Protein AF-A0A4U7MVZ1-F1 (afdb_monomer)

Solvent-accessible surface area (backbone atoms only — not comparable to full-atom values): 13043 Å² total; per-residue (Å²): 137,78,87,77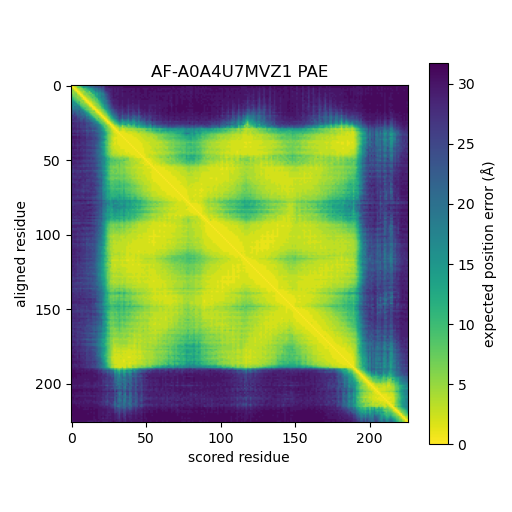,79,75,68,74,75,72,63,77,73,73,79,79,68,81,66,72,75,70,70,84,63,71,68,67,80,74,86,47,50,69,54,19,53,49,51,52,51,51,53,49,51,50,61,62,48,46,55,61,54,49,44,41,61,56,50,49,56,49,49,55,50,49,54,52,49,49,46,52,49,22,49,76,75,34,97,46,68,73,52,15,59,71,67,38,74,73,64,64,64,61,50,53,53,49,43,52,43,33,52,54,24,33,52,52,27,48,50,53,22,73,71,43,84,43,43,67,56,23,52,52,21,49,49,49,31,55,34,41,53,58,45,43,66,40,45,60,55,43,53,52,17,62,65,67,69,33,63,67,56,36,53,50,46,53,51,49,44,54,48,35,57,46,52,48,54,51,50,51,61,69,47,43,61,61,54,51,52,50,50,52,56,28,52,57,58,62,60,72,80,74,68,73,81,70,82,85,55,96,45,64,87,92,37,73,64,26,47,39,54,69,70,66,68,46,80,75,74,82,74,81,79,128

Sequence (226 aa):
MNHHFRTFIAIALTVVGLALTASHVTAQDINNQKQAAQFIKELETFNKGKADIRRPIANMQALMRQEFSAYREAVNSSETMEEADQKYQVNLQDFKEARAQFDAAIATAEAIGANSKFPEIQALANQYVVSLKNAQSRVNNIAVAFKYHDAKALLSDCKGLASDVRAVGLHWRAQRPAISAKLKTARAHFKRVNEPEVKDCPYEDGTKQHVLHCILGQPMSEGTGN

Secondary structure (DSSP, 8-state):
--TTSSSSSSSTTSSS----------PPP--SHHHHHHHHHHHHHHHHHHHHHHHHHHHHHHHHHHHHHHHHHHHHT-SSHHHHHHH----HHHHHHHHHHHHHHHHHHHHHHHH-SSHHHHHHHHHHHHHHHHHHHHHHHHHHHHHTT-HHHHHHHHHHHHHHHHHHHHHHHHHHHHHHHHHHHHHHTT--------TT-SS-TTSHHHIIIIIS----------

Nearest PDB structures (foldseek):
  6s37-assembly1_A  TM=6.204E-01  e=1.046E-01  Pseudomonas putida KT2440
  4tql-assembly1_A  TM=3.331E-01  e=2.066E-01  synthetic construct
  4ilo-assembly1_A  TM=3.744E-01  e=1.750E+00  Chlamydia trachomatis L2/434/Bu
  5nnv-assembly1_A  TM=4.026E-01  e=6.188E+00  Bacillus subtilis subsp. subtilis str. 168
  7sqc-assembly1_1V  TM=2.178E-01  e=8.281E+00  Chlamydomonas reinhardtii

Organism: NCBI:txid420403

Radius of gyration: 29.31 Å; Cα contacts (8 Å, |Δi|>4): 168; chains: 1; bounding box: 96×68×65 Å

Foldseek 3Di:
DDPPPPPPPVVVPPPPPPPVPPPPLPWDADDALVSLVQLVVLVVLLVVLVCLLCVLLVLLVVLLVVLVVQLVVLVVVDPDVVSSLVSDDQPVVSLVVSLVSLVVSLVSLVVSLVPDPGSLSVSLSVLSNVLSVQLSVCSVQCSVCSRVVPPVSNVVSVVSSVVSVVSSVVSCVVSVVVSVVSNVVSVVSVPDPPPDPQPDDPDDPPDPSCCCVRPVPHPPPPPPDD

Structure (mmCIF, N/CA/C/O backbone):
data_AF-A0A4U7MVZ1-F1
#
_entry.id   AF-A0A4U7MVZ1-F1
#
loop_
_atom_site.group_PDB
_atom_site.id
_atom_site.type_symbol
_atom_site.label_atom_id
_atom_site.label_alt_id
_atom_site.label_comp_id
_atom_site.label_asym_id
_atom_site.label_entity_id
_atom_site.label_seq_id
_atom_site.pdbx_PDB_ins_code
_atom_site.Cartn_x
_atom_site.Cartn_y
_atom_site.Cartn_z
_atom_site.occupancy
_atom_site.B_iso_or_equiv
_atom_site.auth_seq_id
_atom_site.auth_comp_id
_atom_site.auth_asym_id
_atom_site.auth_atom_id
_atom_site.pdbx_PDB_model_num
ATOM 1 N N . MET A 1 1 ? 41.682 -34.884 11.995 1.00 41.28 1 MET A N 1
ATOM 2 C CA . MET A 1 1 ? 41.203 -34.461 10.656 1.00 41.28 1 MET A CA 1
ATOM 3 C C . MET A 1 1 ? 40.242 -35.549 10.184 1.00 41.28 1 MET A C 1
ATOM 5 O O . MET A 1 1 ? 40.657 -36.689 10.155 1.00 41.28 1 MET A O 1
ATOM 9 N N . ASN A 1 2 ? 38.940 -35.357 9.975 1.00 34.78 2 ASN A N 1
ATOM 10 C CA . ASN A 1 2 ? 38.244 -34.186 9.459 1.00 34.78 2 ASN A CA 1
ATOM 11 C C . ASN A 1 2 ? 36.969 -33.883 10.255 1.00 34.78 2 ASN A C 1
ATOM 13 O O . ASN A 1 2 ? 36.030 -34.670 10.309 1.00 34.78 2 ASN A O 1
ATOM 17 N N . HIS A 1 3 ? 36.958 -32.686 10.836 1.00 37.62 3 HIS A N 1
ATOM 18 C CA . HIS A 1 3 ? 35.915 -32.132 11.696 1.00 37.62 3 HIS A CA 1
ATOM 19 C C . HIS A 1 3 ? 34.725 -31.534 10.915 1.00 37.62 3 HIS A C 1
ATOM 21 O O . HIS A 1 3 ? 33.889 -30.855 11.502 1.00 37.62 3 HIS A O 1
ATOM 27 N N . HIS A 1 4 ? 34.623 -31.780 9.604 1.00 40.53 4 HIS A N 1
ATOM 28 C CA . HIS A 1 4 ? 33.715 -31.041 8.714 1.00 40.53 4 HIS A CA 1
ATOM 29 C C . HIS A 1 4 ? 32.442 -31.785 8.293 1.00 40.53 4 HIS A C 1
ATOM 31 O O . HIS A 1 4 ? 31.617 -31.206 7.598 1.00 40.53 4 HIS A O 1
ATOM 37 N N . PHE A 1 5 ? 32.226 -33.029 8.735 1.00 37.47 5 PHE A N 1
ATOM 38 C CA . PHE A 1 5 ? 31.048 -33.809 8.316 1.00 37.47 5 PHE A CA 1
ATOM 39 C C . PHE A 1 5 ? 29.944 -33.944 9.377 1.00 37.47 5 PHE A C 1
ATOM 41 O O . PHE A 1 5 ? 28.900 -34.531 9.116 1.00 37.47 5 PHE A O 1
ATOM 48 N N . ARG A 1 6 ? 30.139 -33.376 10.577 1.00 38.34 6 ARG A N 1
ATOM 49 C CA . ARG A 1 6 ? 29.144 -33.405 11.671 1.00 38.34 6 ARG A CA 1
ATOM 50 C C . ARG A 1 6 ? 28.378 -32.091 11.862 1.00 38.34 6 ARG A C 1
ATOM 52 O O . ARG A 1 6 ? 27.458 -32.039 12.668 1.00 38.34 6 ARG A O 1
ATOM 59 N N . THR A 1 7 ? 28.688 -31.063 11.075 1.00 41.59 7 THR A N 1
ATOM 60 C CA . THR A 1 7 ? 28.054 -29.734 11.158 1.00 41.59 7 THR A CA 1
ATOM 61 C C . THR A 1 7 ? 26.873 -29.550 10.197 1.00 41.59 7 THR A C 1
ATOM 63 O O . THR A 1 7 ? 26.275 -28.482 10.169 1.00 41.59 7 THR A O 1
ATOM 66 N N . PHE A 1 8 ? 26.501 -30.581 9.429 1.00 38.00 8 PHE A N 1
ATOM 67 C CA . PHE A 1 8 ? 25.418 -30.498 8.437 1.00 38.00 8 PHE A CA 1
ATOM 68 C C . PHE A 1 8 ? 24.056 -31.029 8.910 1.00 38.00 8 PHE A C 1
ATOM 70 O O . PHE A 1 8 ? 23.069 -30.875 8.201 1.00 38.00 8 PHE A O 1
ATOM 77 N N . ILE A 1 9 ? 23.963 -31.587 10.123 1.00 40.47 9 ILE A N 1
ATOM 78 C CA . ILE A 1 9 ? 22.692 -32.095 10.688 1.00 40.47 9 ILE A CA 1
ATOM 79 C C . ILE A 1 9 ? 22.180 -31.217 11.852 1.00 40.47 9 ILE A C 1
ATOM 81 O O . ILE A 1 9 ? 21.045 -31.360 12.288 1.00 40.47 9 ILE A O 1
ATOM 85 N N . ALA A 1 10 ? 22.951 -30.213 12.290 1.00 37.00 10 ALA A N 1
ATOM 86 C CA . ALA A 1 10 ? 22.552 -29.291 13.363 1.00 37.00 10 ALA A CA 1
ATOM 87 C C . ALA A 1 10 ? 22.008 -27.925 12.882 1.00 37.00 10 ALA A C 1
ATOM 89 O O . ALA A 1 10 ? 21.587 -27.121 13.706 1.00 37.00 10 ALA A O 1
ATOM 90 N N . ILE A 1 11 ? 21.979 -27.652 11.570 1.00 40.78 11 ILE A N 1
ATOM 91 C CA . ILE A 1 11 ? 21.460 -26.383 11.000 1.00 40.78 11 ILE A CA 1
ATOM 92 C C . ILE A 1 11 ? 20.134 -26.597 10.237 1.00 40.78 11 ILE A C 1
ATOM 94 O O . ILE A 1 11 ? 19.457 -25.649 9.851 1.00 40.78 11 ILE A O 1
ATOM 98 N N . ALA A 1 12 ? 19.680 -27.847 10.099 1.00 33.88 12 ALA A N 1
ATOM 99 C CA . ALA A 1 12 ? 18.377 -28.174 9.514 1.00 33.88 12 ALA A CA 1
ATOM 100 C C . ALA A 1 12 ? 17.198 -28.057 10.511 1.00 33.88 12 ALA A C 1
ATOM 102 O O . ALA A 1 12 ? 16.051 -28.269 10.129 1.00 33.88 12 ALA A O 1
ATOM 103 N N . LEU A 1 13 ? 17.460 -27.693 11.774 1.00 34.12 13 LEU A N 1
ATOM 104 C CA . LEU A 1 13 ? 16.458 -27.595 12.850 1.00 34.12 13 LEU A CA 1
ATOM 105 C C . LEU A 1 13 ? 16.267 -26.175 13.415 1.00 34.12 13 LEU A C 1
ATOM 107 O O . LEU A 1 13 ? 15.565 -25.999 14.404 1.00 34.12 13 LEU A O 1
ATOM 111 N N . THR A 1 14 ? 16.830 -25.148 12.774 1.00 36.62 14 THR A N 1
ATOM 112 C CA . THR A 1 14 ? 16.703 -23.738 13.204 1.00 36.62 14 THR A CA 1
ATOM 113 C C . THR A 1 14 ? 15.978 -22.828 12.207 1.00 36.62 14 THR A C 1
ATOM 115 O O . THR A 1 14 ? 15.888 -21.627 12.439 1.00 36.62 14 THR A O 1
ATOM 118 N N . VAL A 1 15 ? 15.392 -23.373 11.131 1.00 35.09 15 VAL A N 1
ATOM 119 C CA . VAL A 1 15 ? 14.633 -22.582 10.128 1.00 35.09 15 VAL A CA 1
ATOM 120 C C . VAL A 1 15 ? 13.155 -23.000 10.024 1.00 35.09 15 VAL A C 1
ATOM 122 O O . VAL A 1 15 ? 12.397 -22.465 9.222 1.00 35.09 15 VAL A O 1
ATOM 125 N N . VAL A 1 16 ? 12.689 -23.895 10.901 1.00 35.25 16 VAL A N 1
ATOM 126 C CA . VAL A 1 16 ? 11.259 -24.185 11.103 1.00 35.25 16 VAL A CA 1
ATOM 127 C C . VAL A 1 16 ? 10.899 -23.715 12.506 1.00 35.25 16 VAL A C 1
ATOM 129 O O . VAL A 1 16 ? 10.918 -24.487 13.456 1.00 35.25 16 VAL A O 1
ATOM 132 N N . GLY A 1 17 ? 10.677 -22.412 12.675 1.00 30.84 17 GLY A N 1
ATOM 133 C CA . GLY A 1 17 ? 10.455 -21.889 14.023 1.00 30.84 17 GLY A CA 1
ATOM 134 C C . GLY A 1 17 ? 10.455 -20.382 14.206 1.00 30.84 17 GLY A C 1
ATOM 135 O O . GLY A 1 17 ? 10.264 -19.940 15.326 1.00 30.84 17 GLY A O 1
ATOM 136 N N . LEU A 1 18 ? 10.579 -19.572 13.154 1.00 33.12 18 LEU A N 1
ATOM 137 C CA . LEU A 1 18 ? 9.985 -18.233 13.182 1.00 33.12 18 LEU A CA 1
ATOM 138 C C . LEU A 1 18 ? 8.536 -18.343 12.700 1.00 33.12 18 LEU A C 1
ATOM 140 O O . LEU A 1 18 ? 8.110 -17.705 11.741 1.00 33.12 18 LEU A O 1
ATOM 144 N N . ALA A 1 19 ? 7.747 -19.140 13.428 1.00 35.41 19 ALA A N 1
ATOM 145 C CA . ALA A 1 19 ? 6.426 -18.647 13.758 1.00 35.41 19 ALA A CA 1
ATOM 146 C C . ALA A 1 19 ? 6.718 -17.336 14.482 1.00 35.41 19 ALA A C 1
ATOM 148 O O . ALA A 1 19 ? 7.178 -17.359 15.622 1.00 35.41 19 ALA A O 1
ATOM 149 N N . LEU A 1 20 ? 6.574 -16.206 13.775 1.00 36.31 20 LEU A N 1
ATOM 150 C CA . LEU A 1 20 ? 6.392 -14.932 14.444 1.00 36.31 20 LEU A CA 1
ATOM 151 C C . LEU A 1 20 ? 5.391 -15.242 15.544 1.00 36.31 20 LEU A C 1
ATOM 153 O O . LEU A 1 20 ? 4.250 -15.612 15.255 1.00 36.31 20 LEU A O 1
ATOM 157 N N . THR A 1 21 ? 5.860 -15.193 16.785 1.00 35.75 21 THR A N 1
ATOM 158 C CA . THR A 1 21 ? 4.999 -15.100 17.937 1.00 35.75 21 THR A CA 1
ATOM 159 C C . THR A 1 21 ? 4.187 -13.857 17.642 1.00 35.75 21 THR A C 1
ATOM 161 O O . THR A 1 21 ? 4.659 -12.731 17.771 1.00 35.75 21 THR A O 1
ATOM 164 N N . ALA A 1 22 ? 2.996 -14.067 17.077 1.00 36.75 22 ALA A N 1
ATOM 165 C CA . ALA A 1 22 ? 1.978 -13.054 17.028 1.00 36.75 22 ALA A CA 1
ATOM 166 C C . ALA A 1 22 ? 1.838 -12.689 18.491 1.00 36.75 22 ALA A C 1
ATOM 168 O O . ALA A 1 22 ? 1.330 -13.503 19.267 1.00 36.75 22 ALA A O 1
ATOM 169 N N . SER A 1 23 ? 2.428 -11.552 18.870 1.00 34.84 23 SER A N 1
ATOM 170 C CA . SER A 1 23 ? 2.327 -10.991 20.201 1.00 34.84 23 SER A CA 1
ATOM 171 C C . SER A 1 23 ? 0.885 -11.228 20.605 1.00 34.84 23 SER A C 1
ATOM 173 O O . SER A 1 23 ? -0.013 -10.842 19.849 1.00 34.84 23 SER A O 1
ATOM 175 N N . HIS A 1 24 ? 0.661 -11.997 21.674 1.00 36.81 24 HIS A N 1
ATOM 176 C CA . HIS A 1 24 ? -0.675 -12.230 22.201 1.00 36.81 24 HIS A CA 1
ATOM 177 C C . HIS A 1 24 ? -1.142 -10.896 22.753 1.00 36.81 24 HIS A C 1
ATOM 179 O O . HIS A 1 24 ? -1.013 -10.562 23.923 1.00 36.81 24 HIS A O 1
ATOM 185 N N . VAL A 1 25 ? -1.579 -10.090 21.806 1.00 45.06 25 VAL A N 1
ATOM 186 C CA . VAL A 1 25 ? -2.165 -8.799 21.953 1.00 45.06 25 VAL A CA 1
ATOM 187 C C . VAL A 1 25 ? -3.508 -9.112 22.590 1.00 45.06 25 VAL A C 1
ATOM 189 O O . VAL A 1 25 ? -4.454 -9.523 21.920 1.00 45.06 25 VAL A O 1
ATOM 192 N N . THR A 1 26 ? -3.532 -9.071 23.920 1.00 46.12 26 THR A N 1
ATOM 193 C CA . THR A 1 26 ? -4.729 -9.329 24.711 1.00 46.12 26 THR A CA 1
ATOM 194 C C . THR A 1 26 ? -5.776 -8.322 24.273 1.00 46.12 26 THR A C 1
ATOM 196 O O . THR A 1 26 ? -5.626 -7.120 24.493 1.00 46.12 26 THR A O 1
ATOM 199 N N . ALA A 1 27 ? -6.789 -8.819 23.568 1.00 60.97 27 ALA A N 1
ATOM 200 C CA . ALA A 1 27 ? -7.894 -8.032 23.059 1.00 60.97 27 ALA A CA 1
ATOM 201 C C . ALA A 1 27 ? -8.485 -7.199 24.205 1.00 60.97 27 ALA A C 1
ATOM 203 O O . ALA A 1 27 ? -8.858 -7.747 25.237 1.00 60.97 27 ALA A O 1
ATOM 204 N N . GLN A 1 28 ? -8.577 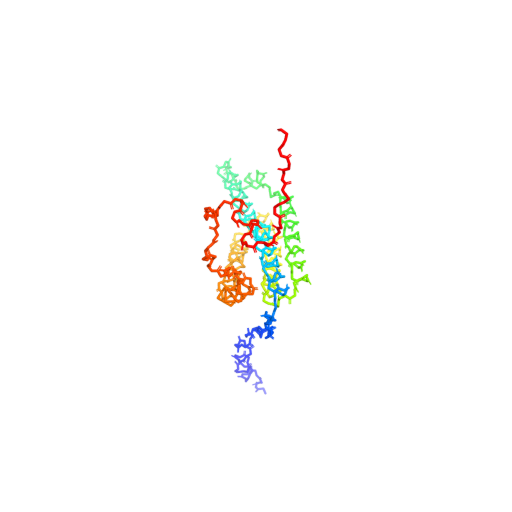-5.878 24.035 1.00 71.69 28 GLN A N 1
ATOM 205 C CA . GLN A 1 28 ? -9.257 -5.050 25.029 1.00 71.69 28 GLN A CA 1
ATOM 206 C C . GLN A 1 28 ? -10.762 -5.322 24.952 1.00 71.69 28 GLN A C 1
ATOM 208 O O . GLN A 1 28 ? -11.379 -5.063 23.912 1.00 71.69 28 GLN A O 1
ATOM 213 N N . ASP A 1 29 ? -11.348 -5.838 26.027 1.00 78.94 29 ASP A N 1
ATOM 214 C CA . ASP A 1 29 ? -12.782 -6.113 26.078 1.00 78.94 29 ASP A CA 1
ATOM 215 C C . ASP A 1 29 ? -13.616 -4.826 26.104 1.00 78.94 29 ASP A C 1
ATOM 217 O O . ASP A 1 29 ? -13.221 -3.796 26.659 1.00 78.94 29 ASP A O 1
ATOM 221 N N . ILE A 1 30 ? -14.782 -4.885 25.456 1.00 84.81 30 ILE A N 1
ATOM 222 C CA . ILE A 1 30 ? -15.741 -3.780 25.403 1.00 84.81 30 ILE A CA 1
ATOM 223 C C . ILE A 1 30 ? -16.767 -3.988 26.510 1.00 84.81 30 ILE A C 1
ATOM 225 O O . ILE A 1 30 ? -17.706 -4.772 26.359 1.00 84.81 30 ILE A O 1
ATOM 229 N N . ASN A 1 31 ? -16.606 -3.232 27.592 1.00 85.12 31 ASN A N 1
ATOM 230 C CA . ASN A 1 31 ? -17.407 -3.382 28.805 1.00 85.12 31 ASN A CA 1
ATOM 231 C C . ASN A 1 31 ? -18.462 -2.281 28.968 1.00 85.12 31 ASN A C 1
ATOM 233 O O . ASN A 1 31 ? -19.327 -2.389 29.830 1.00 85.12 31 ASN A O 1
ATOM 237 N N . ASN A 1 32 ? -18.405 -1.213 28.166 1.00 81.44 32 ASN A N 1
ATOM 238 C CA . ASN A 1 32 ? -19.360 -0.108 28.235 1.00 81.44 32 ASN A CA 1
ATOM 239 C C . ASN A 1 32 ? -19.547 0.618 26.892 1.00 81.44 32 ASN A C 1
ATOM 241 O O . ASN A 1 32 ? -18.763 0.468 25.951 1.00 81.44 32 ASN A O 1
ATOM 245 N N . GLN A 1 33 ? -20.569 1.475 26.842 1.00 83.44 33 GLN A N 1
ATOM 246 C CA . GLN A 1 33 ? -20.941 2.258 25.663 1.00 83.44 33 GLN A CA 1
ATOM 247 C C . GLN A 1 33 ? -19.841 3.228 25.194 1.00 83.44 33 GLN A C 1
ATOM 249 O O . GLN A 1 33 ? -19.666 3.413 23.991 1.00 83.44 33 GLN A O 1
ATOM 254 N N . LYS A 1 34 ? -19.052 3.815 26.107 1.00 85.69 34 LYS A N 1
ATOM 255 C CA . LYS A 1 34 ? -17.943 4.719 25.747 1.00 85.69 34 LYS A CA 1
ATOM 256 C C . LYS A 1 34 ? -16.841 3.971 24.993 1.00 85.69 34 LYS A C 1
ATOM 258 O O . LYS A 1 34 ? -16.403 4.425 23.939 1.00 85.69 34 LYS A O 1
ATOM 263 N N . GLN A 1 35 ? -16.430 2.810 25.499 1.00 85.75 35 GLN A N 1
ATOM 264 C CA . GLN A 1 35 ? -15.474 1.925 24.829 1.00 85.75 35 GLN A CA 1
ATOM 265 C C . GLN A 1 35 ? -16.035 1.414 23.499 1.00 85.75 35 GLN A C 1
ATOM 267 O O . GLN A 1 35 ? -15.313 1.364 22.509 1.00 85.75 35 GLN A O 1
ATOM 272 N N . ALA A 1 36 ? -17.331 1.098 23.443 1.00 86.00 36 ALA A N 1
ATOM 273 C CA . ALA A 1 36 ? -17.985 0.675 22.212 1.00 86.00 36 ALA A CA 1
ATOM 274 C C . ALA A 1 36 ? -17.985 1.780 21.137 1.00 86.00 36 ALA A C 1
ATOM 276 O O . ALA A 1 36 ? -17.654 1.510 19.983 1.00 86.00 36 ALA A O 1
ATOM 277 N N . ALA A 1 37 ? -18.293 3.028 21.516 1.00 85.62 37 ALA A N 1
ATOM 278 C CA . ALA A 1 37 ? -18.247 4.190 20.619 1.00 85.62 37 ALA A CA 1
ATOM 279 C C . ALA A 1 37 ? -16.833 4.402 20.085 1.00 85.62 37 ALA A C 1
ATOM 281 O O . ALA A 1 37 ? -16.627 4.637 18.895 1.00 85.62 37 ALA A O 1
ATOM 282 N N . GLN A 1 38 ? -15.855 4.285 20.981 1.00 91.12 38 GLN A N 1
ATOM 283 C CA . GLN A 1 38 ? -14.457 4.445 20.645 1.00 91.12 38 GLN A CA 1
ATOM 284 C C . GLN A 1 38 ? -13.980 3.359 19.672 1.00 91.12 38 GLN A C 1
ATOM 286 O O . GLN A 1 38 ? -13.363 3.694 18.666 1.00 91.12 38 GLN A O 1
ATOM 291 N N . PHE A 1 39 ? -14.334 2.090 19.903 1.00 91.44 39 PHE A N 1
ATOM 292 C CA . PHE A 1 39 ? -13.995 0.987 18.999 1.00 91.44 39 PHE A CA 1
ATOM 293 C C . PHE A 1 39 ? -14.542 1.217 17.591 1.00 91.44 39 PHE A C 1
ATOM 295 O O . PHE A 1 39 ? -13.815 1.084 16.608 1.00 91.44 39 PHE A O 1
ATOM 302 N N . ILE A 1 40 ? -15.819 1.598 17.489 1.00 90.75 40 ILE A N 1
ATOM 303 C CA . ILE A 1 40 ? -16.467 1.873 16.202 1.00 90.75 40 ILE A CA 1
ATOM 304 C C . ILE A 1 40 ? -15.757 3.030 15.491 1.00 90.75 40 ILE A C 1
ATOM 306 O O . ILE A 1 40 ? -15.398 2.892 14.324 1.00 90.75 40 ILE A O 1
ATOM 310 N N . LYS A 1 41 ? -15.479 4.131 16.200 1.00 92.88 41 LYS A N 1
ATOM 311 C CA . LYS A 1 41 ? -14.781 5.299 15.645 1.00 92.88 41 LYS A CA 1
ATOM 312 C C . LYS A 1 41 ? -13.368 4.960 15.159 1.00 92.88 41 LYS A C 1
ATOM 314 O O . LYS A 1 41 ? -12.969 5.396 14.079 1.00 92.88 41 LYS A O 1
ATOM 319 N N . GLU A 1 42 ? -12.602 4.197 15.934 1.00 92.94 42 GLU A N 1
ATOM 320 C CA . GLU A 1 42 ? -11.248 3.778 15.556 1.00 92.94 42 GLU A CA 1
ATOM 321 C C . GLU A 1 42 ? -11.281 2.836 14.341 1.00 92.94 42 GLU A C 1
ATOM 323 O O . GLU A 1 42 ? -10.513 3.021 13.395 1.00 92.94 42 GLU A O 1
ATOM 328 N N . LEU A 1 43 ? -12.233 1.897 14.292 1.00 91.50 43 LEU A N 1
ATOM 329 C CA . LEU A 1 43 ? -12.412 0.999 13.149 1.00 91.50 43 LEU A CA 1
ATOM 330 C C . LEU A 1 43 ? -12.855 1.750 11.881 1.00 91.50 43 LEU A C 1
ATOM 332 O O . LEU A 1 43 ? -12.401 1.437 10.780 1.00 91.50 43 LEU A O 1
ATOM 336 N N . GLU A 1 44 ? -13.725 2.750 12.008 1.00 90.62 44 GLU A N 1
ATOM 337 C CA . GLU A 1 44 ? -14.108 3.633 10.903 1.00 90.62 44 GLU A CA 1
ATOM 338 C C . GLU A 1 44 ? -12.931 4.473 10.408 1.00 90.62 44 GLU A C 1
ATOM 340 O O . GLU A 1 44 ? -12.734 4.590 9.199 1.00 90.62 44 GLU A O 1
ATOM 345 N N . THR A 1 45 ? -12.120 5.009 11.322 1.00 90.25 45 THR A N 1
ATOM 346 C CA . THR A 1 45 ? -10.896 5.757 10.992 1.00 90.25 45 THR A CA 1
ATOM 347 C C . THR A 1 45 ? -9.926 4.872 10.215 1.00 90.25 45 THR A C 1
ATOM 349 O O . THR A 1 45 ? -9.458 5.263 9.145 1.00 90.25 45 THR A O 1
ATOM 352 N N . PHE A 1 46 ? -9.704 3.642 10.688 1.00 90.00 46 PHE A N 1
ATOM 353 C CA . PHE A 1 46 ? -8.898 2.653 9.981 1.00 90.00 46 PHE A CA 1
ATOM 354 C C . PHE A 1 46 ? -9.450 2.374 8.575 1.00 90.00 46 PHE A C 1
ATOM 356 O O . PHE A 1 46 ? -8.708 2.393 7.596 1.00 90.00 46 PHE A O 1
ATOM 363 N N . ASN A 1 47 ? -10.760 2.142 8.443 1.00 88.00 47 ASN A N 1
ATOM 364 C CA . ASN A 1 47 ? -11.377 1.836 7.151 1.00 88.00 47 ASN A CA 1
ATOM 365 C C . ASN A 1 47 ? -11.346 3.013 6.167 1.00 88.00 47 ASN A C 1
ATOM 367 O O . ASN A 1 47 ? -11.196 2.771 4.971 1.00 88.00 47 ASN A O 1
ATOM 371 N N . LYS A 1 48 ? -11.452 4.257 6.648 1.00 86.62 48 LYS A N 1
ATOM 372 C CA . LYS A 1 48 ? -11.286 5.462 5.821 1.00 86.62 48 LYS A CA 1
ATOM 373 C C . LYS A 1 48 ? -9.839 5.597 5.339 1.00 86.62 48 LYS A C 1
ATOM 375 O O . LYS A 1 48 ? -9.612 5.684 4.137 1.00 86.62 48 LYS A O 1
ATOM 380 N N . GLY A 1 49 ? -8.867 5.488 6.249 1.00 83.00 49 GLY A N 1
ATOM 381 C CA . GLY A 1 49 ? -7.438 5.566 5.911 1.00 83.00 49 GLY A CA 1
ATOM 382 C C . GLY A 1 49 ? -6.937 4.400 5.051 1.00 83.00 49 GLY A C 1
ATOM 383 O O . GLY A 1 49 ? -5.955 4.523 4.328 1.00 83.00 49 GLY A O 1
ATOM 384 N N . LYS A 1 50 ? -7.632 3.257 5.053 1.00 82.19 50 LYS A N 1
ATOM 385 C CA . LYS A 1 50 ? -7.272 2.070 4.264 1.00 82.19 50 LYS A CA 1
ATOM 386 C C . LYS A 1 50 ? -7.139 2.339 2.764 1.00 82.19 50 LYS A C 1
ATOM 388 O O . LYS A 1 50 ? -6.347 1.654 2.113 1.00 82.19 50 LYS A O 1
ATOM 393 N N . ALA A 1 51 ? -7.924 3.263 2.210 1.00 80.50 51 ALA A N 1
ATOM 394 C CA . ALA A 1 51 ? -7.809 3.646 0.805 1.00 80.50 51 ALA A CA 1
ATOM 395 C C . ALA A 1 51 ? -6.448 4.304 0.536 1.00 80.50 51 ALA A C 1
ATOM 397 O O . ALA A 1 51 ? -5.710 3.845 -0.338 1.00 80.50 51 ALA A O 1
ATOM 398 N N . ASP A 1 52 ? -6.075 5.280 1.364 1.00 81.31 52 ASP A N 1
ATOM 399 C CA . ASP A 1 52 ? -4.801 5.998 1.273 1.00 81.31 52 ASP A CA 1
ATOM 400 C C . ASP A 1 52 ? -3.606 5.078 1.514 1.00 81.31 52 ASP A C 1
ATOM 402 O O . ASP A 1 52 ? -2.607 5.153 0.807 1.00 81.31 52 ASP A O 1
ATOM 406 N N . ILE A 1 53 ? -3.745 4.125 2.436 1.00 84.06 53 ILE A N 1
ATOM 407 C CA . ILE A 1 53 ? -2.720 3.120 2.732 1.00 84.06 53 ILE A CA 1
ATOM 408 C C . ILE A 1 53 ? -2.498 2.167 1.540 1.00 84.06 53 ILE A C 1
ATOM 410 O O . ILE A 1 53 ? -1.391 1.685 1.320 1.00 84.06 53 ILE A O 1
ATOM 414 N N . ARG A 1 54 ? -3.536 1.863 0.748 1.00 82.31 54 ARG A N 1
ATOM 415 C CA . ARG A 1 54 ? -3.441 0.924 -0.390 1.00 82.31 54 ARG A CA 1
ATOM 416 C C . ARG A 1 54 ? -3.040 1.584 -1.704 1.00 82.31 54 ARG A C 1
ATOM 418 O O . ARG A 1 54 ? -2.490 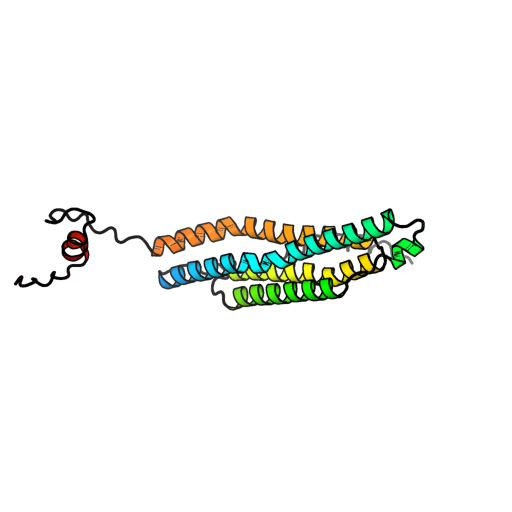0.903 -2.571 1.00 82.31 54 ARG A O 1
ATOM 425 N N . ARG A 1 55 ? -3.331 2.876 -1.863 1.00 89.00 55 ARG A N 1
ATOM 426 C CA . ARG A 1 55 ? -3.134 3.623 -3.111 1.00 89.00 55 ARG A CA 1
ATOM 427 C C . ARG A 1 55 ? -1.694 3.570 -3.653 1.00 89.00 55 ARG A C 1
ATOM 429 O O . ARG A 1 55 ? -1.565 3.305 -4.847 1.00 89.00 55 ARG A O 1
ATOM 436 N N . PRO A 1 56 ? -0.622 3.715 -2.844 1.00 91.19 56 PRO A N 1
ATOM 437 C CA . PRO A 1 56 ? 0.750 3.708 -3.361 1.00 91.19 56 PRO A CA 1
ATOM 438 C C . PRO A 1 56 ? 1.118 2.416 -4.091 1.00 91.19 56 PRO A C 1
ATOM 440 O O . PRO A 1 56 ? 1.822 2.452 -5.093 1.00 91.19 56 PRO A O 1
ATOM 443 N N . ILE A 1 57 ? 0.594 1.267 -3.648 1.00 87.31 57 ILE A N 1
ATOM 444 C CA . ILE A 1 57 ? 0.886 -0.011 -4.306 1.00 87.31 57 ILE A CA 1
ATOM 445 C C . ILE A 1 57 ? 0.221 -0.088 -5.686 1.00 87.31 57 ILE A C 1
ATOM 447 O O . ILE A 1 57 ? 0.844 -0.543 -6.645 1.00 87.31 57 ILE A O 1
ATOM 451 N N . ALA A 1 58 ? -1.025 0.376 -5.806 1.00 87.38 58 ALA A N 1
ATOM 452 C CA . ALA A 1 58 ? -1.713 0.439 -7.094 1.00 87.38 58 ALA A CA 1
ATOM 453 C C . ALA A 1 58 ? -1.018 1.422 -8.052 1.00 87.38 58 ALA A C 1
ATOM 455 O O . ALA A 1 58 ? -0.805 1.092 -9.218 1.00 87.38 58 ALA A O 1
ATOM 456 N N . ASN A 1 59 ? -0.598 2.583 -7.542 1.00 91.12 59 ASN A N 1
ATOM 457 C CA . ASN A 1 59 ? 0.150 3.575 -8.311 1.00 91.12 59 ASN A CA 1
ATOM 458 C C . ASN A 1 59 ? 1.498 3.023 -8.785 1.00 91.12 59 ASN A C 1
ATOM 460 O O . ASN A 1 59 ? 1.841 3.185 -9.950 1.00 91.12 59 ASN A O 1
ATOM 464 N N . MET A 1 60 ? 2.221 2.289 -7.934 1.00 91.44 60 MET A N 1
ATOM 465 C CA . MET A 1 60 ? 3.476 1.639 -8.320 1.00 91.44 60 MET A CA 1
ATOM 466 C C . MET A 1 60 ? 3.263 0.601 -9.430 1.00 91.44 60 MET A C 1
ATOM 468 O O . MET A 1 60 ? 4.041 0.525 -10.375 1.00 91.44 60 MET A O 1
ATOM 472 N N . GLN A 1 61 ? 2.184 -0.185 -9.363 1.00 88.06 61 GLN A N 1
ATOM 473 C CA . GLN A 1 61 ? 1.830 -1.119 -10.438 1.00 88.06 61 GLN A CA 1
ATOM 474 C C . GLN A 1 61 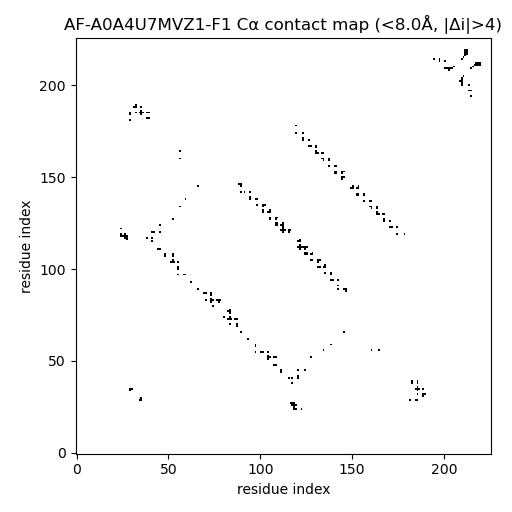? 1.501 -0.406 -11.753 1.00 88.06 61 GLN A C 1
ATOM 476 O O . GLN A 1 61 ? 1.857 -0.914 -12.815 1.00 88.06 61 GLN A O 1
ATOM 481 N N . ALA A 1 62 ? 0.831 0.745 -11.694 1.00 90.69 62 ALA A N 1
ATOM 482 C CA . ALA A 1 62 ? 0.561 1.565 -12.870 1.00 90.69 62 ALA A CA 1
ATOM 483 C C . ALA A 1 62 ? 1.856 2.148 -13.456 1.00 90.69 62 ALA A C 1
ATOM 485 O O . ALA A 1 62 ? 2.083 1.998 -14.654 1.00 90.69 62 ALA A O 1
ATOM 486 N N . LEU A 1 63 ? 2.736 2.696 -12.610 1.00 92.94 63 LEU A N 1
ATOM 487 C CA . LEU A 1 63 ? 4.038 3.229 -13.013 1.00 92.94 63 LEU A CA 1
ATOM 488 C C . LEU A 1 63 ? 4.890 2.165 -13.716 1.00 92.94 63 LEU A C 1
ATOM 490 O O . LEU A 1 63 ? 5.376 2.391 -14.816 1.00 92.94 63 LEU A O 1
ATOM 494 N N . MET A 1 64 ? 4.989 0.955 -13.155 1.00 89.75 64 MET A N 1
ATOM 495 C CA . MET A 1 64 ? 5.727 -0.139 -13.802 1.00 89.75 64 MET A CA 1
ATOM 496 C C . MET A 1 64 ? 5.156 -0.516 -15.179 1.00 89.75 64 MET A C 1
ATOM 498 O O . MET A 1 64 ? 5.910 -0.865 -16.084 1.00 89.75 64 MET A O 1
ATOM 502 N N . ARG A 1 65 ? 3.828 -0.469 -15.359 1.00 89.69 65 ARG A N 1
ATOM 503 C CA . ARG A 1 65 ? 3.199 -0.741 -16.665 1.00 89.69 65 ARG A CA 1
ATOM 504 C C . ARG A 1 65 ? 3.483 0.365 -17.674 1.00 89.69 65 ARG A C 1
ATOM 506 O O . ARG A 1 65 ? 3.683 0.058 -18.848 1.00 89.69 65 ARG A O 1
ATOM 513 N N . GLN A 1 66 ? 3.477 1.617 -17.226 1.00 90.94 66 GLN A N 1
ATOM 514 C CA . GLN A 1 66 ? 3.829 2.767 -18.050 1.00 90.94 66 GLN A CA 1
ATOM 515 C C . GLN A 1 66 ? 5.283 2.662 -18.517 1.00 90.94 66 GLN A C 1
ATOM 517 O O . GLN A 1 66 ? 5.529 2.712 -19.717 1.00 90.94 66 GLN A O 1
ATOM 522 N N . GLU A 1 67 ? 6.212 2.398 -17.599 1.00 89.31 67 GLU A N 1
ATOM 523 C CA . GLU A 1 67 ? 7.638 2.224 -17.902 1.00 89.31 67 GLU A CA 1
ATOM 524 C C . GLU A 1 67 ? 7.888 1.066 -18.872 1.00 89.31 67 GLU A C 1
ATOM 526 O O . GLU A 1 67 ? 8.592 1.216 -19.868 1.00 89.31 67 GLU A O 1
ATOM 531 N N . PHE A 1 68 ? 7.225 -0.075 -18.663 1.00 87.94 68 PHE A N 1
ATOM 532 C CA . PHE A 1 68 ? 7.313 -1.195 -19.600 1.00 87.94 68 PHE A CA 1
ATOM 533 C C . PHE A 1 68 ? 6.765 -0.845 -20.991 1.00 87.94 68 PHE A C 1
ATOM 535 O O . PHE A 1 68 ? 7.301 -1.293 -22.003 1.00 87.94 68 PHE A O 1
ATOM 542 N N . SER A 1 69 ? 5.692 -0.054 -21.054 1.00 88.56 69 SER A N 1
ATOM 543 C CA . SER A 1 69 ? 5.099 0.366 -22.327 1.00 88.56 69 SER A CA 1
ATOM 544 C C . SER A 1 69 ? 6.016 1.330 -23.078 1.00 88.56 69 SER A C 1
ATOM 546 O O . SER A 1 69 ? 6.212 1.138 -24.275 1.00 88.56 69 SER A O 1
ATOM 548 N N . ALA A 1 70 ? 6.626 2.286 -22.372 1.00 88.88 70 ALA A N 1
ATOM 549 C CA . ALA A 1 70 ? 7.597 3.223 -22.929 1.00 88.88 70 ALA A CA 1
ATOM 550 C C . ALA A 1 70 ? 8.852 2.502 -23.443 1.00 88.88 70 ALA A C 1
ATOM 552 O O . ALA A 1 70 ? 9.274 2.731 -24.575 1.00 88.88 70 ALA A O 1
ATOM 553 N N . TYR A 1 71 ? 9.396 1.559 -22.664 1.00 87.06 71 TYR A N 1
ATOM 554 C CA . TYR A 1 71 ? 10.514 0.727 -23.113 1.00 87.06 71 TYR A CA 1
ATOM 555 C C . TYR A 1 71 ? 10.148 -0.083 -24.365 1.00 87.06 71 TYR A C 1
ATOM 557 O O . TYR A 1 71 ? 10.890 -0.098 -25.345 1.00 87.06 71 TYR A O 1
ATOM 565 N N . ARG A 1 72 ? 8.967 -0.715 -24.380 1.00 87.94 72 ARG A N 1
ATOM 566 C CA . ARG A 1 72 ? 8.494 -1.484 -25.541 1.00 87.94 72 ARG A CA 1
ATOM 567 C C . ARG A 1 72 ? 8.341 -0.611 -26.788 1.00 87.94 72 ARG A C 1
ATOM 569 O O . ARG A 1 72 ? 8.650 -1.064 -27.883 1.00 87.94 72 ARG A O 1
ATOM 576 N N . GLU A 1 73 ? 7.844 0.611 -26.640 1.00 90.12 73 GLU A N 1
ATOM 577 C CA . GLU A 1 73 ? 7.710 1.564 -27.744 1.00 90.12 73 GLU A CA 1
ATOM 578 C C . GLU A 1 73 ? 9.075 2.003 -28.290 1.00 90.12 73 GLU A C 1
ATOM 580 O O . GLU A 1 73 ? 9.269 2.011 -29.506 1.00 90.12 73 GLU A O 1
ATOM 585 N N . ALA A 1 74 ? 10.047 2.270 -27.416 1.00 88.44 74 ALA A N 1
ATOM 586 C CA . ALA A 1 74 ? 11.413 2.604 -27.815 1.00 88.44 74 ALA A CA 1
ATOM 587 C C . ALA A 1 74 ? 12.112 1.456 -28.556 1.00 88.44 74 ALA A C 1
ATOM 589 O O . ALA A 1 74 ? 12.797 1.700 -29.546 1.00 88.44 74 ALA A O 1
ATOM 590 N N . VAL A 1 75 ? 11.891 0.206 -28.135 1.00 86.69 75 VAL A N 1
ATOM 591 C CA . VAL A 1 75 ? 12.401 -0.983 -28.837 1.00 86.69 75 VAL A CA 1
ATOM 592 C C . VAL A 1 75 ? 11.719 -1.155 -30.195 1.00 86.69 75 VAL A C 1
ATOM 594 O O . VAL A 1 75 ? 12.392 -1.339 -31.201 1.00 86.69 75 VAL A O 1
ATOM 597 N N . ASN A 1 76 ? 10.389 -1.056 -30.253 1.00 91.50 76 ASN A N 1
ATOM 598 C CA . ASN A 1 76 ? 9.633 -1.280 -31.490 1.00 91.50 76 ASN A CA 1
ATOM 599 C C . ASN A 1 76 ? 9.846 -0.189 -32.550 1.00 91.50 76 ASN A C 1
ATOM 601 O O . ASN A 1 76 ? 9.577 -0.424 -33.725 1.00 91.50 76 ASN A O 1
ATOM 605 N N . SER A 1 77 ? 10.258 1.009 -32.135 1.00 92.06 77 SER A N 1
ATOM 606 C CA . SER A 1 77 ? 10.492 2.156 -33.019 1.00 92.06 77 SER A CA 1
ATOM 607 C C . SER A 1 77 ? 11.966 2.356 -33.378 1.00 92.06 77 SER A C 1
ATOM 609 O O . SER A 1 77 ? 12.297 3.374 -33.989 1.00 92.06 77 SER A O 1
ATOM 611 N N . SER A 1 78 ? 12.854 1.437 -32.987 1.00 92.12 78 SER A N 1
ATOM 612 C CA . SER A 1 78 ? 14.300 1.505 -33.231 1.00 92.12 78 SER A CA 1
ATOM 613 C C . SER A 1 78 ? 14.777 0.396 -34.154 1.00 92.12 78 SER A C 1
ATOM 615 O O . SER A 1 78 ? 14.271 -0.723 -34.099 1.00 92.12 78 SER A O 1
ATOM 617 N N . GLU A 1 79 ? 15.772 0.704 -34.985 1.00 92.25 79 GLU A N 1
ATOM 618 C CA . GLU A 1 79 ? 16.411 -0.287 -35.858 1.00 92.25 79 GLU A CA 1
ATOM 619 C C . GLU A 1 79 ? 17.504 -1.068 -35.113 1.00 92.25 79 GLU A C 1
ATOM 621 O O . GLU A 1 79 ? 17.803 -2.215 -35.449 1.00 92.25 79 GLU A O 1
ATOM 626 N N . THR A 1 80 ? 18.074 -0.461 -34.068 1.00 89.81 80 THR A N 1
ATOM 627 C CA . THR A 1 80 ? 19.133 -1.030 -33.223 1.00 89.81 80 THR A CA 1
ATOM 628 C C . THR A 1 80 ? 18.792 -0.915 -31.737 1.00 89.81 80 THR A C 1
ATOM 630 O O . THR A 1 80 ? 17.891 -0.173 -31.340 1.00 89.81 80 THR A O 1
ATOM 633 N N . MET A 1 81 ? 19.513 -1.656 -30.890 1.00 78.31 81 MET A N 1
ATOM 634 C CA . MET A 1 81 ? 19.313 -1.570 -29.441 1.00 78.31 81 MET A CA 1
ATOM 635 C C . MET A 1 81 ? 19.953 -0.312 -28.851 1.00 78.31 81 MET A C 1
ATOM 637 O O . MET A 1 81 ? 19.390 0.290 -27.945 1.00 78.31 81 MET A O 1
ATOM 641 N N . GLU A 1 82 ? 21.051 0.161 -29.438 1.00 86.56 82 GLU A N 1
ATOM 642 C CA . GLU A 1 82 ? 21.666 1.441 -29.093 1.00 86.56 82 GLU A CA 1
ATOM 643 C C . GLU A 1 82 ? 20.703 2.620 -29.315 1.00 86.56 82 GLU A C 1
ATOM 645 O O . GLU A 1 82 ? 20.648 3.537 -28.498 1.00 86.56 82 GLU A O 1
ATOM 650 N N . GLU A 1 83 ? 19.908 2.598 -30.389 1.00 85.06 83 GLU A N 1
ATOM 651 C CA . GLU A 1 83 ? 18.845 3.586 -30.608 1.00 85.06 83 GLU A CA 1
ATOM 652 C C . GLU A 1 83 ? 17.711 3.465 -29.585 1.00 85.06 83 GLU A C 1
ATOM 654 O O . GLU A 1 83 ? 17.187 4.484 -29.131 1.00 85.06 83 GLU A O 1
ATOM 659 N N . ALA A 1 84 ? 17.332 2.241 -29.207 1.00 82.75 84 ALA A N 1
ATOM 660 C CA . ALA A 1 84 ? 16.298 2.016 -28.201 1.00 82.75 84 ALA A CA 1
ATOM 661 C C . ALA A 1 84 ? 16.728 2.563 -26.830 1.00 82.75 84 ALA A C 1
ATOM 663 O O . ALA A 1 84 ? 15.939 3.247 -26.177 1.00 82.75 84 ALA A O 1
ATOM 664 N N . ASP A 1 85 ? 17.988 2.351 -26.445 1.00 81.88 85 ASP A N 1
ATOM 665 C CA . ASP A 1 85 ? 18.578 2.862 -25.202 1.00 81.88 85 ASP A CA 1
ATOM 666 C C . ASP A 1 85 ? 18.728 4.395 -25.210 1.00 81.88 85 ASP A C 1
ATOM 668 O O . ASP A 1 85 ? 18.675 5.042 -24.165 1.00 81.88 85 ASP A O 1
ATOM 672 N N . GLN A 1 86 ? 18.884 5.011 -26.387 1.00 87.56 86 GLN A N 1
ATOM 673 C CA . GLN A 1 86 ? 18.860 6.472 -26.521 1.00 87.56 86 GLN A CA 1
ATOM 674 C C . GLN A 1 86 ? 17.440 7.043 -26.423 1.00 87.56 86 GLN A C 1
ATOM 676 O O . GLN A 1 86 ? 17.251 8.115 -25.841 1.00 87.56 86 GLN A O 1
ATOM 681 N N . LYS A 1 87 ? 16.444 6.347 -26.989 1.00 88.94 87 LYS A N 1
ATOM 682 C CA . LYS A 1 87 ? 15.033 6.770 -26.981 1.00 88.94 87 LYS A CA 1
ATOM 683 C C . LYS A 1 87 ? 14.356 6.554 -25.632 1.00 88.94 87 LYS A C 1
ATOM 685 O O . LYS A 1 87 ? 13.454 7.315 -25.285 1.00 88.94 87 LYS A O 1
ATOM 690 N N . TYR A 1 88 ? 14.763 5.536 -24.878 1.00 89.56 88 TYR A N 1
ATOM 691 C CA . TYR A 1 88 ? 14.205 5.242 -23.566 1.00 89.56 88 TYR A CA 1
ATOM 692 C C . TYR A 1 88 ? 15.149 5.666 -22.447 1.00 89.56 88 TYR A C 1
ATOM 694 O O . TYR A 1 88 ? 16.244 5.138 -22.289 1.00 89.56 88 TYR A O 1
ATOM 702 N N . GLN A 1 89 ? 14.670 6.571 -21.600 1.00 87.19 89 GLN A N 1
ATOM 703 C CA . GLN A 1 89 ? 15.317 6.887 -20.337 1.00 87.19 89 GLN A CA 1
ATOM 704 C C . GLN A 1 89 ? 14.304 6.786 -19.209 1.00 87.19 89 GLN A C 1
ATOM 706 O O . GLN A 1 89 ? 13.201 7.323 -19.295 1.00 87.19 89 GLN A O 1
ATOM 711 N N . VAL A 1 90 ? 14.706 6.119 -18.131 1.00 87.81 90 VAL A N 1
ATOM 712 C CA . VAL A 1 90 ? 13.870 5.973 -16.940 1.00 87.81 90 VAL A CA 1
ATOM 713 C C . VAL A 1 90 ? 13.628 7.333 -16.307 1.00 87.81 90 VAL A C 1
ATOM 715 O O . VAL A 1 90 ? 14.579 8.032 -15.934 1.00 87.81 90 VAL A O 1
ATOM 718 N N . ASN A 1 91 ? 12.359 7.672 -16.084 1.00 87.12 91 ASN A N 1
ATOM 719 C CA . ASN A 1 91 ? 12.015 8.880 -15.358 1.00 87.12 91 ASN A CA 1
ATOM 720 C C . ASN A 1 91 ? 12.175 8.660 -13.847 1.00 87.12 91 ASN A C 1
ATOM 722 O O . ASN A 1 91 ? 11.237 8.333 -13.121 1.00 87.12 91 ASN A O 1
ATOM 726 N N . LEU A 1 92 ? 13.392 8.869 -13.338 1.00 88.69 92 LEU A N 1
ATOM 727 C CA . LEU A 1 92 ? 13.698 8.688 -11.913 1.00 88.69 92 LEU A CA 1
ATOM 728 C C . LEU A 1 92 ? 12.859 9.583 -10.984 1.00 88.69 92 LEU A C 1
ATOM 730 O O . LEU A 1 92 ? 12.779 9.297 -9.788 1.00 88.69 92 LEU A O 1
ATOM 734 N N . GLN A 1 93 ? 12.254 10.659 -11.497 1.00 90.75 93 GLN A N 1
ATOM 735 C CA . GLN A 1 93 ? 11.377 11.523 -10.711 1.00 90.75 93 GLN A CA 1
ATOM 736 C C . GLN A 1 93 ? 10.075 10.806 -10.320 1.00 90.75 93 GLN A C 1
ATOM 738 O O . GLN A 1 93 ? 9.687 10.872 -9.153 1.00 90.75 93 GLN A O 1
ATOM 743 N N . ASP A 1 94 ? 9.483 10.016 -11.218 1.00 91.69 94 ASP A N 1
ATOM 744 C CA . ASP A 1 94 ? 8.248 9.271 -10.935 1.00 91.69 94 ASP A CA 1
ATOM 745 C C . ASP A 1 94 ? 8.459 8.246 -9.808 1.00 91.69 94 ASP A C 1
ATOM 747 O O . ASP A 1 94 ? 7.612 8.063 -8.931 1.00 91.69 94 ASP A O 1
ATOM 751 N N . PHE A 1 95 ? 9.641 7.625 -9.753 1.00 91.06 95 PHE A N 1
ATOM 752 C CA . PHE A 1 95 ? 10.012 6.703 -8.675 1.00 91.06 95 PHE A CA 1
ATOM 753 C C . PHE A 1 95 ? 10.265 7.413 -7.339 1.00 91.06 95 PHE A C 1
ATOM 755 O O . PHE A 1 95 ? 9.943 6.866 -6.279 1.00 91.06 95 PHE A O 1
ATOM 762 N N . LYS A 1 96 ? 10.802 8.641 -7.355 1.00 91.94 96 LYS A N 1
ATOM 763 C CA . LYS A 1 96 ? 10.915 9.469 -6.141 1.00 91.94 96 LYS A CA 1
ATOM 764 C C . LYS A 1 96 ? 9.535 9.833 -5.599 1.00 91.94 96 LYS A C 1
ATOM 766 O O . LYS A 1 96 ? 9.310 9.737 -4.393 1.00 91.94 96 LYS A O 1
ATOM 771 N N . GLU A 1 97 ? 8.608 10.201 -6.476 1.00 93.75 97 GLU A N 1
ATOM 772 C CA . GLU A 1 97 ? 7.229 10.520 -6.105 1.00 93.75 97 GLU A CA 1
ATOM 773 C C . GLU A 1 97 ? 6.485 9.290 -5.585 1.00 93.75 97 GLU A C 1
ATOM 775 O O . GLU A 1 97 ? 5.835 9.360 -4.540 1.00 93.75 97 GLU A O 1
ATOM 780 N N . ALA A 1 98 ? 6.651 8.135 -6.235 1.00 92.69 98 ALA A N 1
ATOM 781 C CA . ALA A 1 98 ? 6.121 6.868 -5.745 1.00 92.69 98 ALA A CA 1
ATOM 782 C C . ALA A 1 98 ? 6.635 6.562 -4.329 1.00 92.69 98 ALA A C 1
ATOM 784 O O . ALA A 1 98 ? 5.846 6.225 -3.445 1.00 92.69 98 ALA A O 1
ATOM 785 N N . ARG A 1 99 ? 7.937 6.746 -4.069 1.00 93.62 99 ARG A N 1
ATOM 786 C CA . ARG A 1 99 ? 8.517 6.561 -2.731 1.00 93.62 99 ARG A CA 1
ATOM 787 C C . ARG A 1 99 ? 7.892 7.495 -1.691 1.00 93.62 99 ARG A C 1
ATOM 789 O O . ARG A 1 99 ? 7.522 7.016 -0.621 1.00 93.62 99 ARG A O 1
ATOM 796 N N . ALA A 1 100 ? 7.711 8.774 -2.014 1.00 94.00 100 ALA A N 1
ATOM 797 C CA . ALA A 1 100 ? 7.068 9.734 -1.116 1.00 94.00 100 ALA A CA 1
ATOM 798 C C . ALA A 1 100 ? 5.609 9.349 -0.791 1.00 94.00 100 ALA A C 1
ATOM 800 O O . ALA A 1 100 ? 5.147 9.532 0.336 1.00 94.00 100 ALA A O 1
ATOM 801 N N . GLN A 1 101 ? 4.885 8.750 -1.745 1.00 94.81 101 GLN A N 1
ATOM 802 C CA . GLN A 1 101 ? 3.545 8.211 -1.490 1.00 94.81 101 GLN A CA 1
ATOM 803 C C . GLN A 1 101 ? 3.573 7.038 -0.498 1.00 94.81 101 GLN A C 1
ATOM 805 O O . GLN A 1 101 ? 2.680 6.936 0.347 1.00 94.81 101 GLN A O 1
ATOM 810 N N . PHE A 1 102 ? 4.588 6.169 -0.565 1.00 94.62 102 PHE A N 1
ATOM 811 C CA . PHE A 1 102 ? 4.786 5.121 0.439 1.00 94.62 102 PHE A CA 1
ATOM 812 C C . PHE A 1 102 ? 5.105 5.705 1.818 1.00 94.62 102 PHE A C 1
ATOM 814 O O . PHE A 1 102 ? 4.497 5.263 2.790 1.00 94.62 102 PHE A O 1
ATOM 821 N N . ASP A 1 103 ? 5.980 6.711 1.913 1.00 94.75 103 ASP A N 1
ATOM 822 C CA . ASP A 1 103 ? 6.294 7.390 3.181 1.00 94.75 103 ASP A CA 1
ATOM 823 C C . ASP A 1 103 ? 5.032 7.961 3.850 1.00 94.75 103 ASP A C 1
ATOM 825 O O . ASP A 1 103 ? 4.773 7.707 5.029 1.00 94.75 103 ASP A O 1
ATOM 829 N N . ALA A 1 104 ? 4.186 8.654 3.084 1.00 94.56 104 ALA A N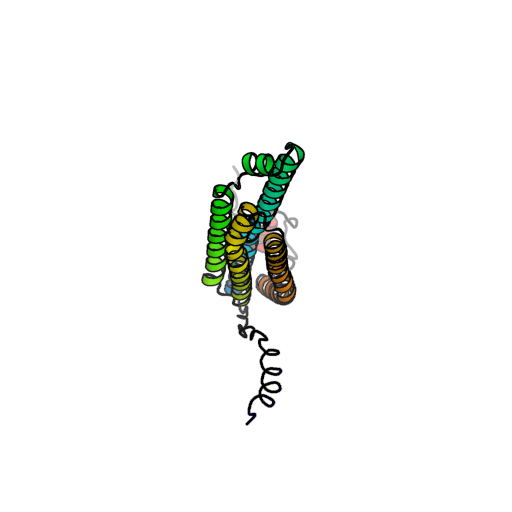 1
ATOM 830 C CA . ALA A 1 104 ? 2.926 9.203 3.587 1.00 94.56 104 ALA A CA 1
ATOM 831 C C . ALA A 1 104 ? 1.948 8.109 4.065 1.00 94.56 104 ALA A C 1
ATOM 833 O O . ALA A 1 104 ? 1.291 8.251 5.103 1.00 94.56 104 ALA A O 1
ATOM 834 N N . ALA A 1 105 ? 1.858 6.997 3.332 1.00 94.19 105 ALA A N 1
ATOM 835 C CA . ALA A 1 105 ? 1.013 5.867 3.709 1.00 94.19 105 ALA A CA 1
ATOM 836 C C . ALA A 1 105 ? 1.530 5.136 4.959 1.00 94.19 105 ALA A C 1
ATOM 838 O O . ALA A 1 105 ? 0.725 4.726 5.797 1.00 94.19 105 ALA A O 1
ATOM 839 N N . ILE A 1 106 ? 2.854 5.008 5.108 1.00 94.88 106 ILE A N 1
ATOM 840 C CA . ILE A 1 106 ? 3.499 4.459 6.308 1.00 94.88 106 ILE A CA 1
ATOM 841 C C . ILE A 1 106 ? 3.163 5.335 7.511 1.00 94.88 106 ILE A C 1
ATOM 843 O O . ILE A 1 106 ? 2.628 4.816 8.487 1.00 94.88 106 ILE A O 1
ATOM 847 N N . ALA A 1 107 ? 3.377 6.650 7.414 1.00 94.62 107 ALA A N 1
ATOM 848 C CA . ALA A 1 107 ? 3.071 7.588 8.493 1.00 94.62 107 ALA A CA 1
ATOM 849 C C . ALA A 1 107 ? 1.584 7.548 8.889 1.00 94.62 107 ALA A C 1
ATOM 851 O O . ALA A 1 107 ? 1.247 7.556 10.071 1.00 94.62 107 ALA A O 1
ATOM 852 N N . THR A 1 108 ? 0.683 7.432 7.908 1.00 93.25 108 THR A N 1
ATOM 853 C CA . THR A 1 108 ? -0.760 7.292 8.159 1.00 93.25 108 THR A CA 1
ATOM 854 C C . THR A 1 108 ? -1.078 6.004 8.921 1.00 93.25 108 THR A C 1
ATOM 856 O O . THR A 1 108 ? -1.831 6.028 9.895 1.00 93.25 108 THR A O 1
ATOM 859 N N . ALA A 1 109 ? -0.501 4.872 8.508 1.00 93.31 109 ALA A N 1
ATOM 860 C CA . ALA A 1 109 ? -0.699 3.597 9.187 1.00 93.31 109 ALA A CA 1
ATOM 861 C C . ALA A 1 109 ? -0.097 3.607 10.606 1.00 93.31 109 ALA A C 1
ATOM 863 O O . ALA A 1 109 ? -0.760 3.172 11.546 1.00 93.31 109 ALA A O 1
ATOM 864 N N . GLU A 1 110 ? 1.102 4.168 10.787 1.00 94.81 110 GLU A N 1
ATOM 865 C CA . GLU A 1 110 ? 1.741 4.341 12.099 1.00 94.81 110 GLU A CA 1
ATOM 866 C C . GLU A 1 110 ? 0.891 5.223 13.024 1.00 94.81 110 GLU A C 1
ATOM 868 O O . GLU A 1 110 ? 0.666 4.856 14.176 1.00 94.81 110 GLU A O 1
ATOM 873 N N . ALA A 1 111 ? 0.333 6.327 12.518 1.00 93.50 111 ALA A N 1
ATOM 874 C CA . ALA A 1 111 ? -0.543 7.207 13.289 1.00 93.50 111 ALA A CA 1
ATOM 875 C C . ALA A 1 111 ? -1.842 6.510 13.724 1.00 93.50 111 ALA A C 1
ATOM 877 O O . ALA A 1 111 ? -2.287 6.691 14.859 1.00 93.50 111 ALA A O 1
ATOM 878 N N . ILE A 1 112 ? -2.455 5.695 12.858 1.00 91.81 112 ILE A N 1
ATOM 879 C CA . ILE A 1 112 ? -3.642 4.908 13.231 1.00 91.81 112 ILE A CA 1
ATOM 880 C C . ILE A 1 112 ? -3.285 3.891 14.321 1.00 91.81 112 ILE A C 1
ATOM 882 O O . ILE A 1 112 ? -4.023 3.758 15.296 1.00 91.81 112 ILE A O 1
ATOM 886 N N . GLY A 1 113 ? -2.146 3.207 14.183 1.00 92.12 113 GLY A N 1
ATOM 887 C CA . GLY A 1 113 ? -1.657 2.265 15.187 1.00 92.12 113 GLY A CA 1
ATOM 888 C C . GLY A 1 113 ? -1.380 2.939 16.532 1.00 92.12 113 GLY A C 1
ATOM 889 O O . GLY A 1 113 ? -1.906 2.507 17.551 1.00 92.12 113 GLY A O 1
ATOM 890 N N . ALA A 1 114 ? -0.623 4.034 16.543 1.00 92.50 114 ALA A N 1
ATOM 891 C CA . ALA A 1 114 ? -0.236 4.742 17.763 1.00 92.50 114 ALA A CA 1
ATOM 892 C C . ALA A 1 114 ? -1.432 5.344 18.523 1.00 92.50 114 ALA A C 1
ATOM 894 O O . ALA A 1 114 ? -1.438 5.372 19.754 1.00 92.50 114 ALA A O 1
ATOM 895 N N . ASN A 1 115 ? -2.455 5.809 17.800 1.00 91.38 115 ASN A N 1
ATOM 896 C CA . ASN A 1 115 ? -3.637 6.428 18.401 1.00 91.38 115 ASN A CA 1
ATOM 897 C C . ASN A 1 115 ? -4.707 5.419 18.835 1.00 91.38 115 ASN A C 1
ATOM 899 O O . ASN A 1 115 ? -5.612 5.782 19.590 1.00 91.38 115 ASN A O 1
ATOM 903 N N . SER A 1 116 ? -4.619 4.172 18.372 1.00 90.62 116 SER A N 1
ATOM 904 C CA . SER A 1 116 ? -5.604 3.147 18.693 1.00 90.62 116 SER A CA 1
ATOM 905 C C . SER A 1 116 ? -5.491 2.707 20.151 1.00 90.62 116 SER A C 1
ATOM 907 O O . SER A 1 116 ? -4.395 2.425 20.642 1.00 90.62 116 SER A O 1
ATOM 909 N N . LYS A 1 117 ? -6.623 2.590 20.847 1.00 89.62 117 LYS A N 1
ATOM 910 C CA . LYS A 1 117 ? -6.691 1.889 22.141 1.00 89.62 117 LYS A CA 1
ATOM 911 C C . LYS A 1 117 ? -6.962 0.405 21.963 1.00 89.62 117 LYS A C 1
ATOM 913 O O . LYS A 1 117 ? -6.655 -0.374 22.856 1.00 89.62 117 LYS A O 1
ATOM 918 N N . PHE A 1 118 ? -7.480 0.009 20.804 1.00 89.12 118 PHE A N 1
ATOM 919 C CA . PHE A 1 118 ? -7.840 -1.371 20.528 1.00 89.12 118 PHE A CA 1
ATOM 920 C C . PHE A 1 118 ? -6.666 -2.135 19.930 1.00 89.12 118 PHE A C 1
ATOM 922 O O . PHE A 1 118 ? -6.226 -1.825 18.813 1.00 89.12 118 PHE A O 1
ATOM 929 N N . PRO A 1 119 ? -6.152 -3.149 20.636 1.00 87.81 119 PRO A N 1
ATOM 930 C CA . PRO A 1 119 ? -4.910 -3.775 20.227 1.00 87.81 119 PRO A CA 1
ATOM 931 C C . PRO A 1 119 ? -5.011 -4.543 18.891 1.00 87.81 119 PRO A C 1
ATOM 933 O O . PRO A 1 119 ? -4.058 -4.599 18.118 1.00 87.81 119 PRO A O 1
ATOM 936 N N . GLU A 1 120 ? -6.192 -5.040 18.527 1.00 86.19 120 GLU A N 1
ATOM 937 C CA . GLU A 1 120 ? -6.454 -5.604 17.197 1.00 86.19 120 GLU A CA 1
ATOM 938 C C . GLU A 1 120 ? -6.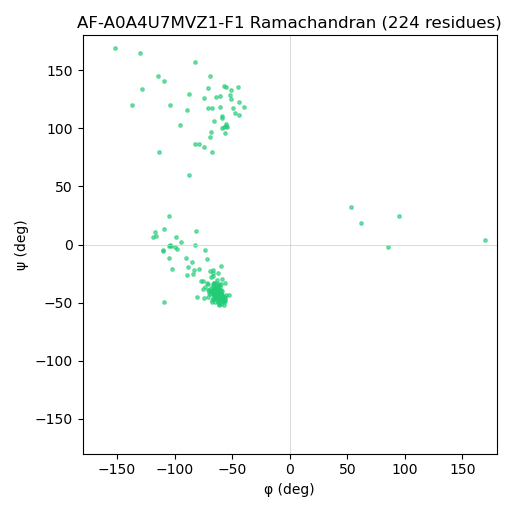375 -4.571 16.056 1.00 86.19 120 GLU A C 1
ATOM 940 O O . GLU A 1 120 ? -5.926 -4.901 14.958 1.00 86.19 120 GLU A O 1
ATOM 945 N N . ILE A 1 121 ? -6.756 -3.310 16.298 1.00 89.31 121 ILE A N 1
ATOM 946 C CA . ILE A 1 121 ? -6.608 -2.226 15.313 1.00 89.31 121 ILE A CA 1
ATOM 947 C C . ILE A 1 121 ? -5.129 -1.828 15.207 1.00 89.31 121 ILE A C 1
ATOM 949 O O . ILE A 1 121 ? -4.642 -1.587 14.101 1.00 89.31 121 ILE A O 1
ATOM 953 N N . GLN A 1 122 ? -4.388 -1.848 16.323 1.00 90.81 122 GLN A N 1
ATOM 954 C CA . GLN A 1 122 ? -2.931 -1.657 16.320 1.00 90.81 122 GLN A CA 1
ATOM 955 C C . GLN A 1 122 ? -2.230 -2.744 15.499 1.00 90.81 122 GLN A C 1
ATOM 957 O O . GLN A 1 122 ? -1.403 -2.439 14.644 1.00 90.81 122 GLN A O 1
ATOM 962 N N . ALA A 1 123 ? -2.591 -4.013 15.710 1.00 88.12 123 ALA A N 1
ATOM 963 C CA . ALA A 1 123 ? -2.022 -5.142 14.978 1.00 88.12 123 ALA A CA 1
ATOM 964 C C . ALA A 1 123 ? -2.268 -5.027 13.466 1.00 88.12 123 ALA A C 1
ATOM 966 O O . ALA A 1 123 ? -1.348 -5.222 12.669 1.00 88.12 123 ALA A O 1
ATOM 967 N N . LEU A 1 124 ? -3.483 -4.635 13.069 1.00 89.00 124 LEU A N 1
ATOM 968 C CA . LEU A 1 124 ? -3.800 -4.358 11.671 1.00 89.00 124 LEU A CA 1
ATOM 969 C C . LEU A 1 124 ? -2.932 -3.238 11.097 1.00 89.00 124 LEU A C 1
ATOM 971 O O . LEU A 1 124 ? -2.338 -3.414 10.035 1.00 89.00 124 LEU A O 1
ATOM 975 N N . ALA A 1 125 ? -2.858 -2.098 11.783 1.00 91.19 125 ALA A N 1
ATOM 976 C CA . ALA A 1 125 ? -2.056 -0.961 11.354 1.00 91.19 125 ALA A CA 1
ATOM 977 C C . ALA A 1 125 ? -0.576 -1.346 11.194 1.00 91.19 125 ALA A C 1
ATOM 979 O O . ALA A 1 125 ? 0.014 -1.105 10.141 1.00 91.19 125 ALA A O 1
ATOM 980 N N . ASN A 1 126 ? -0.014 -2.059 12.171 1.00 91.25 126 ASN A N 1
ATOM 981 C CA . ASN A 1 126 ? 1.366 -2.543 12.143 1.00 91.25 126 ASN A CA 1
ATOM 982 C C . ASN A 1 126 ? 1.633 -3.489 10.967 1.00 91.25 126 ASN A C 1
ATOM 984 O O . ASN A 1 126 ? 2.663 -3.371 10.305 1.00 91.25 126 ASN A O 1
ATOM 988 N N . GLN A 1 127 ? 0.702 -4.393 10.646 1.00 90.25 127 GLN A N 1
ATOM 989 C CA . GLN A 1 127 ? 0.853 -5.267 9.481 1.00 90.25 127 GLN A CA 1
ATOM 990 C C . GLN A 1 127 ? 0.926 -4.467 8.172 1.00 90.25 127 GLN A C 1
ATOM 992 O O . GLN A 1 127 ? 1.701 -4.806 7.272 1.00 90.25 127 GLN A O 1
ATOM 997 N N . TYR A 1 128 ? 0.123 -3.409 8.055 1.00 90.88 128 TYR A N 1
ATOM 998 C CA . TYR A 1 128 ? 0.182 -2.508 6.910 1.00 90.88 128 TYR A CA 1
ATOM 999 C C . TYR A 1 128 ? 1.509 -1.745 6.858 1.00 90.88 128 TYR A C 1
ATOM 1001 O O . TYR A 1 128 ? 2.104 -1.679 5.787 1.00 90.88 128 TYR A O 1
ATOM 1009 N N . VAL A 1 129 ? 2.019 -1.255 7.993 1.00 92.94 129 VAL A N 1
ATOM 1010 C CA . VAL A 1 129 ? 3.339 -0.603 8.080 1.00 92.94 129 VAL A CA 1
ATOM 1011 C C . VAL A 1 129 ? 4.448 -1.528 7.587 1.00 92.94 129 VAL A C 1
ATOM 1013 O O . VAL A 1 129 ? 5.238 -1.130 6.734 1.00 92.94 129 VAL A O 1
ATOM 1016 N N . VAL A 1 130 ? 4.494 -2.772 8.072 1.00 91.81 130 VAL A N 1
ATOM 1017 C CA . VAL A 1 130 ? 5.504 -3.759 7.653 1.00 91.81 130 VAL A CA 1
ATOM 1018 C C . VAL A 1 130 ? 5.435 -3.995 6.146 1.00 91.81 130 VAL A C 1
ATOM 1020 O O . VAL A 1 130 ? 6.448 -3.911 5.453 1.00 91.81 130 VAL A O 1
ATOM 1023 N N . SER A 1 131 ? 4.235 -4.234 5.613 1.00 90.19 131 SER A N 1
ATOM 1024 C CA . SER A 1 131 ? 4.064 -4.459 4.178 1.00 90.19 131 SER A CA 1
ATOM 1025 C C . SER A 1 131 ? 4.425 -3.238 3.335 1.00 90.19 131 SER A C 1
ATOM 1027 O O . SER A 1 131 ? 4.963 -3.406 2.242 1.00 90.19 131 SER A O 1
ATOM 1029 N N . LEU A 1 132 ? 4.120 -2.027 3.802 1.00 92.25 132 LEU A N 1
ATOM 1030 C CA . LEU A 1 132 ? 4.450 -0.798 3.090 1.00 92.25 132 LEU A CA 1
ATOM 1031 C C . LEU A 1 132 ? 5.949 -0.516 3.115 1.00 92.25 132 LEU A C 1
ATOM 1033 O O . LEU A 1 132 ? 6.483 -0.125 2.086 1.00 92.25 132 LEU A O 1
ATOM 1037 N N . LYS A 1 133 ? 6.642 -0.772 4.230 1.00 93.69 133 LYS A N 1
ATOM 1038 C CA . LYS A 1 133 ? 8.109 -0.664 4.316 1.00 93.69 133 LYS A CA 1
ATOM 1039 C C . LYS A 1 133 ? 8.801 -1.657 3.379 1.00 93.69 133 LYS A C 1
ATOM 1041 O O . LYS A 1 133 ? 9.744 -1.289 2.680 1.00 93.69 133 LYS A O 1
ATOM 1046 N N . ASN A 1 134 ? 8.289 -2.886 3.296 1.00 91.56 134 ASN A N 1
ATOM 1047 C CA . ASN A 1 134 ? 8.771 -3.872 2.327 1.00 91.56 134 ASN A CA 1
ATOM 1048 C C . ASN A 1 134 ? 8.543 -3.413 0.883 1.00 91.56 134 ASN A C 1
ATOM 1050 O O . ASN A 1 134 ? 9.448 -3.510 0.064 1.00 91.56 134 ASN A O 1
ATOM 1054 N N . ALA A 1 135 ? 7.362 -2.884 0.563 1.00 90.75 135 ALA A N 1
ATOM 1055 C CA . ALA A 1 135 ? 7.071 -2.383 -0.778 1.00 90.75 135 ALA A CA 1
ATOM 1056 C C . ALA A 1 135 ? 7.909 -1.139 -1.128 1.00 90.75 135 ALA A C 1
ATOM 1058 O O . ALA A 1 135 ? 8.421 -1.033 -2.240 1.00 90.75 135 ALA A O 1
ATOM 1059 N N . GLN A 1 136 ? 8.101 -0.230 -0.171 1.00 92.94 136 GLN A N 1
ATOM 1060 C CA . GLN A 1 136 ? 8.907 0.977 -0.325 1.00 92.94 136 GLN A CA 1
ATOM 1061 C C . GLN A 1 136 ? 10.369 0.649 -0.645 1.00 92.94 136 GLN A C 1
ATOM 1063 O O . GLN A 1 136 ? 10.949 1.265 -1.539 1.00 92.94 136 GLN A O 1
ATOM 1068 N N . SER A 1 137 ? 10.971 -0.320 0.055 1.00 90.25 137 SER A N 1
ATOM 1069 C CA . SER A 1 137 ? 12.376 -0.691 -0.171 1.00 90.25 137 SER A CA 1
ATOM 1070 C C . SER A 1 137 ? 12.625 -1.221 -1.588 1.00 90.25 137 SER A C 1
ATOM 1072 O O . SER A 1 137 ? 13.725 -1.068 -2.116 1.00 90.25 137 SER A O 1
ATOM 1074 N N . ARG A 1 138 ? 11.585 -1.753 -2.245 1.00 90.38 138 ARG A N 1
ATOM 1075 C CA . ARG A 1 138 ? 11.636 -2.230 -3.634 1.00 90.38 138 ARG A CA 1
ATOM 1076 C C . ARG A 1 138 ? 11.569 -1.114 -4.671 1.00 90.38 138 ARG A C 1
ATOM 1078 O O . ARG A 1 138 ? 11.998 -1.341 -5.794 1.00 90.38 138 ARG A O 1
ATOM 1085 N N . VAL A 1 139 ? 11.060 0.077 -4.339 1.00 90.06 139 VAL A N 1
ATOM 1086 C CA . VAL A 1 139 ? 10.872 1.170 -5.318 1.00 90.06 139 VAL A CA 1
ATOM 1087 C C . VAL A 1 139 ? 12.192 1.534 -6.002 1.00 90.06 139 VAL A C 1
ATOM 1089 O O . VAL A 1 139 ? 12.248 1.624 -7.226 1.00 90.06 139 VAL A O 1
ATOM 1092 N N . ASN A 1 140 ? 13.269 1.670 -5.224 1.00 86.75 140 ASN A N 1
ATOM 1093 C CA . ASN A 1 140 ? 14.591 1.979 -5.769 1.00 86.75 140 ASN A CA 1
ATOM 1094 C C . ASN A 1 140 ? 15.144 0.823 -6.612 1.00 86.75 140 ASN A C 1
ATOM 1096 O O . ASN A 1 140 ? 15.720 1.068 -7.668 1.00 86.75 140 ASN A O 1
ATOM 1100 N N . ASN A 1 141 ? 14.953 -0.425 -6.173 1.00 88.50 141 ASN A N 1
ATOM 1101 C CA . ASN A 1 141 ? 15.421 -1.595 -6.916 1.00 88.50 141 ASN A CA 1
ATOM 1102 C C . ASN A 1 141 ? 14.714 -1.711 -8.269 1.00 88.50 141 ASN A C 1
ATOM 1104 O O . ASN A 1 141 ? 15.363 -1.981 -9.272 1.00 88.50 141 ASN A O 1
ATOM 1108 N N . ILE A 1 142 ? 13.411 -1.422 -8.315 1.00 89.12 142 ILE A N 1
ATOM 1109 C CA . ILE A 1 142 ? 12.631 -1.405 -9.553 1.00 89.12 142 ILE A CA 1
ATOM 1110 C C . ILE A 1 142 ? 13.134 -0.299 -10.489 1.00 89.12 142 ILE A C 1
ATOM 1112 O O . ILE A 1 142 ? 13.353 -0.564 -11.667 1.00 89.12 142 ILE A O 1
ATOM 1116 N N . ALA A 1 143 ? 13.380 0.911 -9.976 1.00 88.44 143 ALA A N 1
ATOM 1117 C CA . ALA A 1 143 ? 13.935 2.007 -10.775 1.00 88.44 143 ALA A CA 1
ATOM 1118 C C . ALA A 1 143 ? 15.307 1.646 -11.378 1.00 88.44 143 ALA A C 1
ATOM 1120 O O . ALA A 1 143 ? 15.571 1.895 -12.552 1.00 88.44 143 ALA A O 1
ATOM 1121 N N . VAL A 1 144 ? 16.175 1.020 -10.577 1.00 88.06 144 VAL A N 1
ATOM 1122 C CA . VAL A 1 144 ? 17.492 0.525 -11.004 1.00 88.06 144 VAL A CA 1
ATOM 1123 C C . VAL A 1 144 ? 17.351 -0.592 -12.040 1.00 88.06 144 VAL A C 1
ATOM 1125 O O . VAL A 1 144 ? 18.060 -0.576 -13.042 1.00 88.06 144 VAL A O 1
ATOM 1128 N N . ALA A 1 145 ? 16.421 -1.527 -11.838 1.00 87.81 145 ALA A N 1
ATOM 1129 C CA . ALA A 1 145 ? 16.171 -2.623 -12.767 1.00 87.81 145 ALA A CA 1
ATOM 1130 C C . ALA A 1 145 ? 15.689 -2.116 -14.132 1.00 87.81 145 ALA A C 1
ATOM 1132 O O . ALA A 1 145 ? 16.167 -2.605 -15.152 1.00 87.81 145 ALA A O 1
ATOM 1133 N N . PHE A 1 146 ? 14.817 -1.101 -14.169 1.00 85.69 146 PHE A N 1
ATOM 1134 C CA . PHE A 1 146 ? 14.461 -0.431 -15.422 1.00 85.69 146 PHE A CA 1
ATOM 1135 C C . PHE A 1 146 ? 15.666 0.268 -16.056 1.00 85.69 146 PHE A C 1
ATOM 1137 O O . PHE A 1 146 ? 15.887 0.120 -17.253 1.00 85.69 146 PHE A O 1
ATOM 1144 N N . LYS A 1 147 ? 16.483 0.973 -15.260 1.00 84.81 147 LYS A N 1
ATOM 1145 C CA . LYS A 1 147 ? 17.621 1.758 -15.768 1.00 84.81 147 LYS A CA 1
ATOM 1146 C C . LYS A 1 147 ? 18.695 0.897 -16.430 1.00 84.81 147 LYS A C 1
ATOM 1148 O O . LYS A 1 147 ? 19.364 1.364 -17.341 1.00 84.81 147 LYS A O 1
ATOM 1153 N N . TYR A 1 148 ? 18.889 -0.322 -15.939 1.00 84.94 148 TYR A N 1
ATOM 1154 C CA . TYR A 1 148 ? 19.904 -1.248 -16.444 1.00 84.94 148 TYR A CA 1
ATOM 1155 C C . TYR A 1 148 ? 19.308 -2.435 -17.207 1.00 84.94 148 TYR A C 1
ATOM 1157 O O . TYR A 1 148 ? 20.009 -3.417 -17.435 1.00 84.94 148 TYR A O 1
ATOM 1165 N N . HIS A 1 149 ? 18.024 -2.370 -17.575 1.00 81.25 149 HIS A N 1
ATOM 1166 C CA . HIS A 1 149 ? 17.318 -3.423 -18.314 1.00 81.25 149 HIS A CA 1
ATOM 1167 C C . HIS A 1 149 ? 17.414 -4.820 -17.662 1.00 81.25 149 HIS A C 1
ATOM 1169 O O . HIS A 1 149 ? 17.397 -5.853 -18.335 1.00 81.25 149 HIS A O 1
ATOM 1175 N N . ASP A 1 150 ? 17.482 -4.879 -16.327 1.00 85.06 150 ASP A N 1
ATOM 1176 C CA . ASP A 1 150 ? 17.578 -6.132 -15.579 1.00 85.06 150 ASP A CA 1
ATOM 1177 C C . ASP A 1 150 ? 16.188 -6.757 -15.393 1.00 85.06 150 ASP A C 1
ATOM 1179 O O . ASP A 1 150 ? 15.501 -6.585 -14.379 1.00 85.06 150 ASP A O 1
ATOM 1183 N 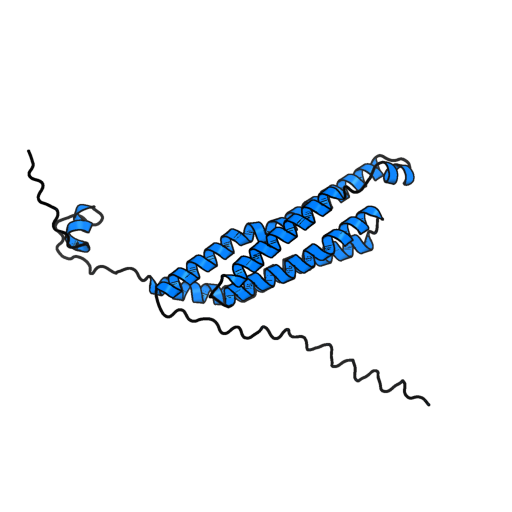N . ALA A 1 151 ? 15.776 -7.536 -16.393 1.00 83.06 151 ALA A N 1
ATOM 1184 C CA . ALA A 1 151 ? 14.502 -8.246 -16.383 1.00 83.06 151 ALA A CA 1
ATOM 1185 C C . ALA A 1 151 ? 14.361 -9.221 -15.197 1.00 83.06 151 ALA A C 1
ATOM 1187 O O . ALA A 1 151 ? 13.247 -9.467 -14.722 1.00 83.06 151 ALA A O 1
ATOM 1188 N N . LYS A 1 152 ? 15.470 -9.784 -14.694 1.00 85.94 152 LYS A N 1
ATOM 1189 C CA . LYS A 1 152 ? 15.444 -10.736 -13.577 1.00 85.94 152 LYS A CA 1
ATOM 1190 C C . LYS A 1 152 ? 15.182 -10.011 -12.260 1.00 85.94 152 LYS A C 1
ATOM 1192 O O . LYS A 1 152 ? 14.334 -10.469 -11.488 1.00 85.94 152 LYS A O 1
ATOM 1197 N N . ALA A 1 153 ? 15.868 -8.895 -12.019 1.00 86.56 153 ALA A N 1
ATOM 1198 C CA . ALA A 1 153 ? 15.616 -8.038 -10.865 1.00 86.56 153 ALA A CA 1
ATOM 1199 C C . ALA A 1 153 ? 14.185 -7.488 -10.897 1.00 86.56 153 ALA A C 1
ATOM 1201 O O . ALA A 1 153 ? 13.455 -7.636 -9.915 1.00 86.56 153 ALA A O 1
ATOM 1202 N N . LEU A 1 154 ? 13.733 -6.986 -12.054 1.00 86.88 154 LEU A N 1
ATOM 1203 C CA . LEU A 1 154 ? 12.375 -6.467 -12.219 1.00 86.88 154 LEU A CA 1
ATOM 1204 C C . LEU A 1 154 ? 11.317 -7.534 -11.901 1.00 86.88 154 LEU A C 1
ATOM 1206 O O . LEU A 1 154 ? 10.388 -7.281 -11.130 1.00 86.88 154 LEU A O 1
ATOM 1210 N N . LEU A 1 155 ? 11.469 -8.755 -12.429 1.00 88.00 155 LEU A N 1
ATOM 1211 C CA . LEU A 1 155 ? 10.546 -9.859 -12.149 1.00 88.00 155 LEU A CA 1
ATOM 1212 C C . LEU A 1 155 ? 10.544 -10.248 -10.663 1.00 88.00 155 LEU A C 1
ATOM 1214 O O . LEU A 1 155 ? 9.485 -10.557 -10.108 1.00 88.00 155 LEU A O 1
ATOM 1218 N N . SER A 1 156 ? 11.716 -10.253 -10.025 1.00 90.19 156 SER A N 1
ATOM 1219 C CA . SER A 1 156 ? 11.864 -10.543 -8.597 1.00 90.19 156 SER A CA 1
ATOM 1220 C C . SER A 1 156 ? 11.107 -9.526 -7.742 1.00 90.19 156 SER A C 1
ATOM 1222 O O . SER A 1 156 ? 10.285 -9.913 -6.907 1.00 90.19 156 SER A O 1
ATOM 1224 N N . ASP A 1 157 ? 11.299 -8.231 -7.993 1.00 90.19 157 ASP A N 1
ATOM 1225 C CA . ASP A 1 157 ? 10.634 -7.183 -7.218 1.00 90.19 157 ASP A CA 1
ATOM 1226 C C . ASP A 1 157 ? 9.139 -7.070 -7.520 1.00 90.19 157 ASP A C 1
ATOM 1228 O O . ASP A 1 157 ? 8.353 -6.856 -6.596 1.00 90.19 157 ASP A O 1
ATOM 1232 N N . CYS A 1 158 ? 8.706 -7.337 -8.757 1.00 85.44 158 CYS A N 1
ATOM 1233 C CA . CYS A 1 158 ? 7.283 -7.463 -9.089 1.00 85.44 158 CYS A CA 1
ATOM 1234 C C . CYS A 1 158 ? 6.608 -8.582 -8.281 1.00 85.44 158 CYS A C 1
ATOM 1236 O O . CYS A 1 158 ? 5.522 -8.393 -7.722 1.00 85.44 158 CYS A O 1
ATOM 1238 N N . LYS A 1 159 ? 7.254 -9.754 -8.185 1.00 88.50 159 LYS A N 1
ATOM 1239 C CA . LYS A 1 159 ? 6.772 -10.871 -7.355 1.00 88.50 159 LYS A CA 1
ATOM 1240 C C . LYS A 1 159 ? 6.767 -10.500 -5.874 1.00 88.50 159 LYS A C 1
ATOM 1242 O O . LYS A 1 159 ? 5.804 -10.820 -5.176 1.00 88.50 159 LYS A O 1
ATOM 1247 N N . GLY A 1 160 ? 7.804 -9.802 -5.414 1.00 88.62 160 GLY A N 1
ATOM 1248 C CA . GLY A 1 160 ? 7.899 -9.268 -4.060 1.00 88.62 160 GLY A CA 1
ATOM 1249 C C . GLY A 1 160 ? 6.726 -8.353 -3.712 1.00 88.62 160 GLY A C 1
ATOM 1250 O O . GLY A 1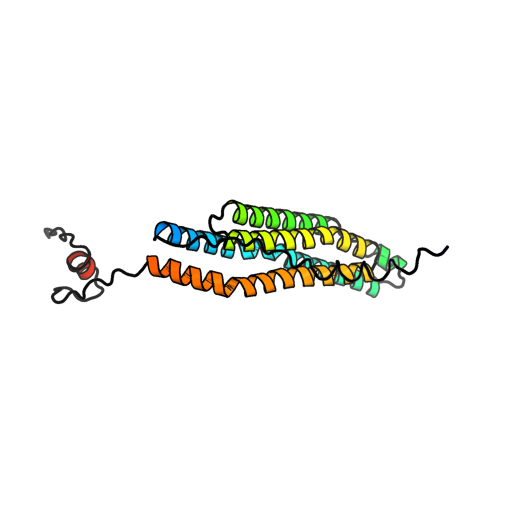 160 ? 6.007 -8.623 -2.754 1.00 88.62 160 GLY A O 1
ATOM 1251 N N . LEU A 1 161 ? 6.451 -7.352 -4.552 1.00 86.62 161 LEU A N 1
ATOM 1252 C CA . LEU A 1 161 ? 5.340 -6.415 -4.373 1.00 86.62 161 LEU A CA 1
ATOM 1253 C C . LEU A 1 161 ? 3.980 -7.135 -4.346 1.00 86.62 161 LEU A C 1
ATOM 1255 O O . LEU A 1 161 ? 3.123 -6.836 -3.514 1.00 86.62 161 LEU A O 1
ATOM 1259 N N . ALA A 1 162 ? 3.778 -8.125 -5.222 1.00 85.88 162 ALA A N 1
ATOM 1260 C CA . ALA A 1 162 ? 2.562 -8.938 -5.222 1.00 85.88 162 ALA A CA 1
ATOM 1261 C C . ALA A 1 162 ? 2.417 -9.780 -3.939 1.00 85.88 162 ALA A C 1
ATOM 1263 O O . ALA A 1 162 ? 1.304 -9.958 -3.432 1.00 85.88 162 ALA A O 1
ATOM 1264 N N . SER A 1 163 ? 3.532 -10.284 -3.403 1.00 87.88 163 SER A N 1
ATOM 1265 C CA . SER A 1 163 ? 3.571 -11.001 -2.127 1.00 87.88 163 SER A CA 1
ATOM 1266 C C . SER A 1 163 ? 3.217 -10.085 -0.956 1.00 87.88 163 SER A C 1
ATOM 1268 O O . SER A 1 163 ? 2.403 -10.471 -0.117 1.00 87.88 163 SER A O 1
ATOM 1270 N N . ASP A 1 164 ? 3.744 -8.859 -0.936 1.00 86.00 164 ASP A N 1
ATOM 1271 C CA . ASP A 1 164 ? 3.460 -7.862 0.102 1.00 86.00 164 ASP A CA 1
ATOM 1272 C C . ASP A 1 164 ? 1.949 -7.526 0.137 1.00 86.00 164 ASP A C 1
ATOM 1274 O O . ASP A 1 164 ? 1.294 -7.641 1.178 1.00 86.00 164 ASP A O 1
ATOM 1278 N N . VAL A 1 165 ? 1.331 -7.275 -1.029 1.00 82.25 165 VAL A N 1
ATOM 1279 C CA . VAL A 1 165 ? -0.133 -7.080 -1.150 1.00 82.25 165 VAL A CA 1
ATOM 1280 C C . VAL A 1 165 ? -0.915 -8.285 -0.631 1.00 82.25 165 VAL A C 1
ATOM 1282 O O . VAL A 1 165 ? -1.919 -8.142 0.080 1.00 82.25 165 VAL A O 1
ATOM 1285 N N . ARG A 1 166 ? -0.480 -9.494 -1.001 1.00 85.38 166 ARG A N 1
ATOM 1286 C CA . ARG A 1 166 ? -1.149 -10.734 -0.601 1.00 85.38 166 ARG A CA 1
ATOM 1287 C C . ARG A 1 166 ? -1.069 -10.939 0.909 1.00 85.38 166 ARG A C 1
ATOM 1289 O O . ARG A 1 166 ? -2.082 -11.314 1.497 1.00 85.38 166 ARG A O 1
ATOM 1296 N N . ALA A 1 167 ? 0.074 -10.662 1.533 1.00 84.94 167 ALA A N 1
ATOM 1297 C CA . ALA A 1 167 ? 0.274 -10.801 2.973 1.00 84.94 167 ALA A CA 1
ATOM 1298 C C . ALA A 1 167 ? -0.712 -9.932 3.770 1.00 84.94 167 ALA A C 1
ATOM 1300 O O . ALA A 1 167 ? -1.391 -10.432 4.667 1.00 84.94 167 ALA A O 1
ATOM 1301 N N . VAL A 1 168 ? -0.890 -8.665 3.377 1.00 82.81 168 VAL A N 1
ATOM 1302 C CA . VAL A 1 168 ? -1.891 -7.765 3.982 1.00 82.81 168 VAL A CA 1
ATOM 1303 C C . VAL A 1 168 ? -3.309 -8.301 3.799 1.00 82.81 168 VAL A C 1
ATOM 1305 O O . VAL A 1 168 ? -4.114 -8.296 4.733 1.00 82.81 168 VAL A O 1
ATOM 1308 N N . GLY A 1 169 ? -3.635 -8.780 2.595 1.00 83.25 169 GLY A N 1
ATOM 1309 C CA . GLY A 1 169 ? -4.942 -9.365 2.300 1.00 83.25 169 GLY A CA 1
ATOM 1310 C C . GLY A 1 169 ? -5.247 -10.601 3.151 1.00 83.25 169 GLY A C 1
ATOM 1311 O O . GLY A 1 169 ? -6.358 -10.725 3.669 1.00 83.25 169 GLY A O 1
ATOM 1312 N N . LEU A 1 170 ? -4.267 -11.491 3.318 1.00 85.75 170 LEU A N 1
ATOM 1313 C CA . LEU A 1 170 ? -4.373 -12.687 4.155 1.00 85.75 170 LEU A CA 1
ATOM 1314 C C . LEU A 1 170 ? -4.534 -12.324 5.631 1.00 85.75 170 LEU A C 1
ATOM 1316 O O . LEU A 1 170 ? -5.442 -12.837 6.280 1.00 85.75 170 LEU A O 1
ATOM 1320 N N . HIS A 1 171 ? -3.733 -11.385 6.134 1.00 85.00 171 HIS A N 1
ATOM 1321 C CA . HIS A 1 171 ? -3.831 -10.931 7.517 1.00 85.00 171 HIS A CA 1
ATOM 1322 C C . HIS A 1 171 ? -5.193 -10.287 7.811 1.00 85.00 171 HIS A C 1
ATOM 1324 O O . HIS A 1 171 ? -5.845 -10.635 8.793 1.00 85.00 171 HIS A O 1
ATOM 1330 N N . TRP A 1 172 ? -5.694 -9.422 6.920 1.00 84.12 172 TRP A N 1
ATOM 1331 C CA . TRP A 1 172 ? -7.036 -8.845 7.061 1.00 84.12 172 TRP A CA 1
ATOM 1332 C C . TRP A 1 172 ? -8.125 -9.923 7.106 1.00 84.12 172 TRP A C 1
ATOM 1334 O O . TRP A 1 172 ? -9.039 -9.845 7.923 1.00 84.12 172 TRP A O 1
ATOM 1344 N N . ARG A 1 173 ? -8.043 -10.946 6.243 1.00 85.25 173 ARG A N 1
ATOM 1345 C CA . ARG A 1 173 ? -9.001 -12.064 6.258 1.00 85.25 173 ARG A CA 1
ATOM 1346 C C . ARG A 1 173 ? -8.935 -12.854 7.562 1.00 85.25 173 ARG A C 1
ATOM 1348 O O . ARG A 1 173 ? -9.990 -13.210 8.071 1.00 85.25 173 ARG A O 1
ATOM 1355 N N . ALA A 1 174 ? -7.737 -13.084 8.096 1.00 84.69 174 ALA A N 1
ATOM 1356 C CA . ALA A 1 174 ? -7.543 -13.791 9.358 1.00 84.69 174 ALA A CA 1
ATOM 1357 C C . ALA A 1 174 ? -8.116 -13.014 10.558 1.00 84.69 174 ALA A C 1
ATOM 1359 O O . ALA A 1 174 ? -8.736 -13.612 11.429 1.00 84.69 174 ALA A O 1
ATOM 1360 N N . GLN A 1 175 ? -7.978 -11.684 10.575 1.00 84.50 175 GLN A N 1
ATOM 1361 C CA . GLN A 1 175 ? -8.469 -10.832 11.671 1.00 84.50 175 GLN A CA 1
ATOM 1362 C C . GLN A 1 175 ? -9.961 -10.476 11.562 1.00 84.50 175 GLN A C 1
ATOM 1364 O O . GLN A 1 175 ? -10.609 -10.145 12.558 1.00 84.50 175 GLN A O 1
ATOM 1369 N N . ARG A 1 176 ? -10.541 -10.549 10.356 1.00 84.50 176 ARG A N 1
ATOM 1370 C CA . ARG A 1 176 ? -11.930 -10.146 10.087 1.00 84.50 176 ARG A CA 1
ATOM 1371 C C . ARG A 1 176 ? -12.966 -10.797 11.020 1.00 84.50 176 ARG A C 1
ATOM 1373 O O . ARG A 1 176 ? -13.851 -10.061 11.459 1.00 84.50 176 ARG A O 1
ATOM 1380 N N . PRO A 1 177 ? -12.918 -12.108 11.336 1.00 85.75 177 PRO A N 1
ATOM 1381 C CA . PRO A 1 177 ? -13.898 -12.723 12.231 1.00 85.75 177 PRO A CA 1
ATOM 1382 C C . PRO A 1 177 ? -13.875 -12.117 13.637 1.00 85.75 177 PRO A C 1
ATOM 1384 O O . PRO A 1 177 ? -14.927 -11.742 14.150 1.00 85.75 177 PRO A O 1
ATOM 1387 N N . ALA A 1 178 ? -12.685 -11.945 14.222 1.00 85.56 178 ALA A N 1
ATOM 1388 C CA . ALA A 1 178 ? -12.520 -11.378 15.560 1.00 85.56 178 ALA A CA 1
ATOM 1389 C C . ALA A 1 178 ? -13.021 -9.926 15.625 1.00 85.56 178 ALA A C 1
ATOM 1391 O O . ALA A 1 178 ? -13.807 -9.570 16.503 1.00 85.56 178 ALA A O 1
ATOM 1392 N N . ILE A 1 179 ? -12.654 -9.108 14.634 1.00 87.62 179 ILE A N 1
ATOM 1393 C CA . ILE A 1 179 ? -13.114 -7.715 14.525 1.00 87.62 179 ILE A CA 1
ATOM 1394 C C . ILE A 1 179 ? -14.632 -7.653 14.344 1.00 87.62 179 ILE A C 1
ATOM 1396 O O . ILE A 1 179 ? -15.295 -6.823 14.961 1.00 87.62 179 ILE A O 1
ATOM 1400 N N . SER A 1 180 ? -15.206 -8.539 13.527 1.00 87.88 180 SER A N 1
ATOM 1401 C CA . SER A 1 180 ? -16.654 -8.596 13.308 1.00 87.88 180 SER A CA 1
ATOM 1402 C C . SER A 1 180 ? -17.411 -9.002 14.572 1.00 87.88 180 SER A C 1
ATOM 1404 O O . SER A 1 180 ? -18.464 -8.432 14.860 1.00 87.88 180 SER A O 1
ATOM 1406 N N . ALA A 1 181 ? -16.892 -9.970 15.330 1.00 87.38 181 ALA A N 1
ATOM 1407 C CA . ALA A 1 181 ? -17.472 -10.377 16.604 1.00 87.38 181 ALA A CA 1
ATOM 1408 C C . ALA A 1 181 ? -17.437 -9.218 17.608 1.00 87.38 181 ALA A C 1
ATOM 1410 O O . ALA A 1 181 ? -18.464 -8.876 18.193 1.00 87.38 181 ALA A O 1
ATOM 1411 N N . LYS A 1 182 ? -16.295 -8.534 17.726 1.00 87.44 182 LYS A N 1
ATOM 1412 C CA . LYS A 1 182 ? -16.158 -7.386 18.623 1.00 87.44 182 LYS A CA 1
ATOM 1413 C C . LYS A 1 182 ? -17.015 -6.192 18.190 1.00 87.44 182 LYS A C 1
ATOM 1415 O O . LYS A 1 182 ? -17.622 -5.549 19.039 1.00 87.44 182 LYS A O 1
ATOM 1420 N N . LEU A 1 183 ? -17.178 -5.949 16.888 1.00 89.12 183 LEU A N 1
ATOM 1421 C CA . LEU A 1 183 ? -18.114 -4.946 16.368 1.00 89.12 183 LEU A CA 1
ATOM 1422 C C . LEU A 1 183 ? -19.568 -5.275 16.727 1.00 89.12 183 LEU A C 1
ATOM 1424 O O . LEU A 1 183 ? -20.335 -4.373 17.062 1.00 89.12 183 LEU A O 1
ATOM 1428 N N . LYS A 1 184 ? -19.957 -6.555 16.684 1.00 88.19 184 LYS A N 1
ATOM 1429 C CA . LYS A 1 184 ? -21.284 -6.999 17.133 1.00 88.19 184 LYS A CA 1
ATOM 1430 C C . LYS A 1 184 ? -21.475 -6.716 18.626 1.00 88.19 184 LYS A C 1
ATOM 1432 O O . LYS A 1 184 ? -22.504 -6.155 18.994 1.00 88.19 184 LYS A O 1
ATOM 1437 N N . THR A 1 185 ? -20.482 -7.031 19.457 1.00 86.56 185 THR A N 1
ATOM 1438 C CA . THR A 1 185 ? -20.493 -6.709 20.893 1.00 86.56 185 THR A CA 1
ATOM 1439 C C . THR A 1 185 ? -20.570 -5.202 21.131 1.00 86.56 185 THR A C 1
ATOM 1441 O O . THR A 1 185 ? -21.410 -4.753 21.902 1.00 86.56 185 THR A O 1
ATOM 1444 N N . ALA A 1 186 ? -19.772 -4.404 20.414 1.00 86.62 186 ALA A N 1
ATOM 1445 C CA . ALA A 1 186 ? -19.808 -2.946 20.492 1.00 86.62 186 ALA A CA 1
ATOM 1446 C C . ALA A 1 186 ? -21.211 -2.407 20.187 1.00 86.62 186 ALA A C 1
ATOM 1448 O O . ALA A 1 186 ? -21.765 -1.637 20.962 1.00 86.62 186 ALA A O 1
ATOM 1449 N N . ARG A 1 187 ? -21.830 -2.867 19.095 1.00 86.06 187 ARG A N 1
ATOM 1450 C CA . ARG A 1 187 ? -23.189 -2.463 18.708 1.00 86.06 187 ARG A CA 1
ATOM 1451 C C . ARG A 1 187 ? -24.251 -2.871 19.732 1.00 86.06 187 ARG A C 1
ATOM 1453 O O . ARG A 1 187 ? -25.226 -2.148 19.890 1.00 86.06 187 ARG A O 1
ATOM 1460 N N . ALA A 1 188 ? -24.063 -3.978 20.450 1.00 84.88 188 ALA A N 1
ATOM 1461 C CA . ALA A 1 188 ? -24.989 -4.407 21.498 1.00 84.88 188 ALA A CA 1
ATOM 1462 C C . ALA A 1 188 ? -25.022 -3.454 22.709 1.00 84.88 188 ALA A C 1
ATOM 1464 O O . ALA A 1 188 ? -26.050 -3.371 23.376 1.00 84.88 188 ALA A O 1
ATOM 1465 N N . HIS A 1 189 ? -23.951 -2.689 22.959 1.00 82.38 189 HIS A N 1
ATOM 1466 C CA . HIS A 1 189 ? -23.941 -1.623 23.975 1.00 82.38 189 HIS A CA 1
ATOM 1467 C C . HIS A 1 189 ? -24.760 -0.390 23.572 1.00 82.38 189 HIS A C 1
ATOM 1469 O O . HIS A 1 189 ? -25.046 0.455 24.411 1.00 82.38 189 HIS A O 1
ATOM 1475 N N . PHE A 1 190 ? -25.165 -0.297 22.304 1.00 76.69 190 PHE A N 1
ATOM 1476 C CA . PHE A 1 190 ? -26.084 0.720 21.788 1.00 76.69 190 PHE A CA 1
ATOM 1477 C C . PHE A 1 190 ? -27.482 0.149 21.541 1.00 76.69 190 PHE A C 1
ATOM 1479 O O . PHE A 1 190 ? -28.196 0.656 20.674 1.00 76.69 190 PHE A O 1
ATOM 1486 N N . LYS A 1 191 ? -27.863 -0.937 22.241 1.00 62.66 191 LYS A N 1
ATOM 1487 C CA . LYS A 1 191 ? -29.223 -1.490 22.176 1.00 62.66 191 LYS A CA 1
ATOM 1488 C C . LYS A 1 191 ? -30.227 -0.337 22.239 1.00 62.66 191 LYS A C 1
ATOM 1490 O O . LYS A 1 191 ? -30.185 0.463 23.171 1.00 62.66 191 LYS A O 1
ATOM 1495 N N . ARG A 1 192 ? -31.076 -0.262 21.204 1.00 53.03 192 ARG A N 1
ATOM 1496 C CA . ARG A 1 192 ? -32.208 0.663 21.119 1.00 53.03 192 ARG A CA 1
ATOM 1497 C C . ARG A 1 192 ? -32.936 0.630 22.456 1.00 53.03 192 ARG A C 1
ATOM 1499 O O . ARG A 1 192 ? -33.173 -0.460 22.981 1.00 53.03 192 ARG A O 1
ATOM 1506 N N . VAL A 1 193 ? -33.290 1.801 22.974 1.00 43.28 193 VAL A N 1
ATOM 1507 C CA . VAL A 1 193 ? -34.401 1.889 23.915 1.00 43.28 193 VAL A CA 1
ATOM 1508 C C . VAL A 1 193 ? -35.566 1.250 23.160 1.00 43.28 193 VAL A C 1
ATOM 1510 O O . VAL A 1 193 ? -36.036 1.805 22.172 1.00 43.28 193 VAL A O 1
ATOM 1513 N N . ASN A 1 194 ? -35.929 0.014 23.505 1.00 44.31 194 ASN A N 1
ATOM 1514 C CA . ASN A 1 194 ? -37.278 -0.429 23.210 1.00 44.31 194 ASN A CA 1
ATOM 1515 C C . ASN A 1 194 ? -38.108 0.431 24.144 1.00 44.31 194 ASN A C 1
ATOM 1517 O O . ASN A 1 194 ? -38.165 0.153 25.344 1.00 44.31 194 ASN A O 1
ATOM 1521 N N . GLU A 1 195 ? -38.630 1.532 23.613 1.00 46.84 195 GLU A N 1
ATOM 1522 C CA . GLU A 1 195 ? -39.716 2.218 24.283 1.00 46.84 195 GLU A CA 1
ATOM 1523 C C . GLU A 1 195 ? -40.778 1.156 24.567 1.00 46.84 195 GLU A C 1
ATOM 1525 O O . GLU A 1 195 ? -41.087 0.352 23.675 1.00 46.84 195 GLU A O 1
ATOM 1530 N N . PRO A 1 196 ? -41.257 1.051 25.819 1.00 49.44 196 PRO A N 1
ATOM 1531 C CA . PRO A 1 196 ? -42.432 0.243 26.072 1.00 49.44 196 PRO A CA 1
ATOM 1532 C C . PRO A 1 196 ? -43.499 0.689 25.073 1.00 49.44 196 PRO A C 1
ATOM 1534 O O . PRO A 1 196 ? -43.668 1.886 24.854 1.00 49.44 196 PRO A O 1
ATOM 1537 N N . GLU A 1 197 ? -44.152 -0.275 24.426 1.00 51.34 197 GLU A N 1
ATOM 1538 C CA . GLU A 1 197 ? -45.262 -0.012 23.512 1.00 51.34 197 GLU A CA 1
ATOM 1539 C C . GLU A 1 197 ? -46.215 0.963 24.215 1.00 51.34 197 GLU A C 1
ATOM 1541 O O . GLU A 1 197 ? -46.759 0.623 25.273 1.00 51.34 197 GLU A O 1
ATOM 1546 N N . VAL A 1 198 ? -46.339 2.195 23.703 1.00 58.75 198 VAL A N 1
ATOM 1547 C CA . VAL A 1 198 ? -47.214 3.197 24.316 1.00 58.75 198 VAL A CA 1
ATOM 1548 C C . VAL A 1 198 ? -48.644 2.810 23.973 1.00 58.75 198 VAL A C 1
ATOM 1550 O O . VAL A 1 198 ? -49.240 3.286 23.010 1.00 58.75 198 VAL A O 1
ATOM 1553 N N . LYS A 1 199 ? -49.194 1.906 24.777 1.00 54.06 199 LYS A N 1
ATOM 1554 C CA . LYS A 1 199 ? -50.626 1.649 24.821 1.00 54.06 199 LYS A CA 1
ATOM 1555 C C . LYS A 1 199 ? -51.241 2.918 25.404 1.00 54.06 199 LYS A C 1
ATOM 1557 O O . LYS A 1 199 ? -50.868 3.306 26.504 1.00 54.06 199 LYS A O 1
ATOM 1562 N N . ASP A 1 200 ? -52.089 3.585 24.624 1.00 66.06 200 ASP A N 1
ATOM 1563 C CA . ASP A 1 200 ? -52.844 4.801 24.982 1.00 66.06 200 ASP A CA 1
ATOM 1564 C C . ASP A 1 200 ? -52.223 6.163 24.594 1.00 66.06 200 ASP A C 1
ATOM 1566 O O . ASP A 1 200 ? -52.582 7.193 25.169 1.00 66.06 200 ASP A O 1
ATOM 1570 N N . CYS A 1 201 ? -51.351 6.233 23.576 1.00 69.25 201 CYS A N 1
ATOM 1571 C CA . CYS A 1 201 ? -50.986 7.539 23.005 1.00 69.25 201 CYS A CA 1
ATOM 1572 C C . CYS A 1 201 ? -52.139 8.105 22.143 1.00 69.25 201 CYS A C 1
ATOM 1574 O O . CYS A 1 201 ? -52.568 7.436 21.205 1.00 69.25 201 CYS A O 1
ATOM 1576 N N . PRO A 1 202 ? -52.621 9.345 22.376 1.00 78.81 202 PRO A N 1
ATOM 1577 C CA . PRO A 1 202 ? -53.684 9.946 21.559 1.00 78.81 202 PRO A CA 1
ATOM 1578 C C . PRO A 1 202 ? -53.210 10.377 20.159 1.00 78.81 202 PRO A C 1
ATOM 1580 O O . PRO A 1 202 ? -54.016 10.837 19.352 1.00 78.81 202 PRO A O 1
ATOM 1583 N N . TYR A 1 203 ? -51.909 10.264 19.874 1.00 76.69 203 TYR A N 1
ATOM 1584 C CA . TYR A 1 203 ? -51.294 10.652 18.608 1.00 76.69 203 TYR A CA 1
ATOM 1585 C C . TYR A 1 203 ? -50.849 9.422 17.818 1.00 76.69 203 TYR A C 1
ATOM 1587 O O . TYR A 1 203 ? -50.285 8.490 18.391 1.00 76.69 203 TYR A O 1
ATOM 1595 N N . GLU A 1 204 ? -51.050 9.468 16.499 1.00 71.38 204 GLU A N 1
ATOM 1596 C CA . GLU A 1 204 ? -50.649 8.410 15.568 1.00 71.38 204 GLU A CA 1
ATOM 1597 C C . GLU A 1 204 ? -49.141 8.124 15.646 1.00 71.38 204 GLU A C 1
ATOM 1599 O O . GLU A 1 204 ? -48.311 9.044 15.689 1.00 71.38 204 GLU A O 1
ATOM 1604 N N . ASP A 1 205 ? -48.800 6.837 15.648 1.00 65.50 205 ASP A N 1
ATOM 1605 C CA . ASP A 1 205 ? -47.428 6.343 15.697 1.00 65.50 205 ASP A CA 1
ATOM 1606 C C . ASP A 1 205 ? -46.572 6.932 14.565 1.00 65.50 205 ASP A C 1
ATOM 1608 O O . ASP A 1 205 ? -46.965 7.000 13.402 1.00 65.50 205 ASP A O 1
ATOM 1612 N N . GLY A 1 206 ? -45.357 7.361 14.909 1.00 61.62 206 GLY A N 1
ATOM 1613 C CA . GLY A 1 206 ? -44.405 7.946 13.957 1.00 61.62 206 GLY A CA 1
ATOM 1614 C C . GLY A 1 206 ? -44.576 9.448 13.699 1.00 61.62 206 GLY A C 1
ATOM 1615 O O . GLY A 1 206 ? -43.761 10.036 12.985 1.00 61.62 206 GLY A O 1
ATOM 1616 N N . THR A 1 207 ? -45.571 10.103 14.304 1.00 67.75 207 THR A N 1
ATOM 1617 C CA . THR A 1 207 ? -45.726 11.566 14.233 1.00 67.75 207 THR A CA 1
ATOM 1618 C C . THR A 1 207 ? -44.848 12.301 15.253 1.00 67.75 207 THR A C 1
ATOM 1620 O O . THR A 1 207 ? -44.459 11.770 16.296 1.00 67.75 207 THR A O 1
ATOM 1623 N N . LYS A 1 20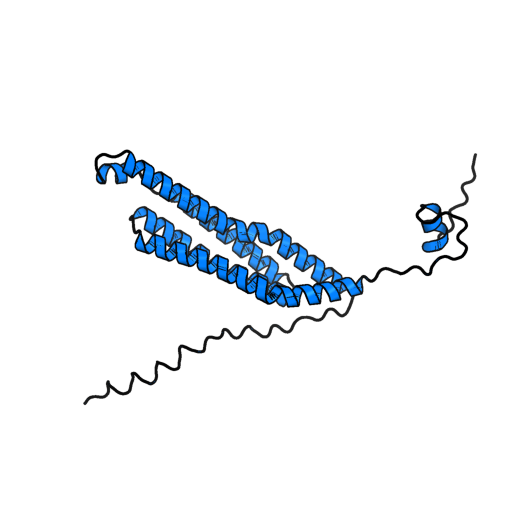8 ? -44.540 13.579 14.986 1.00 68.62 208 LYS A N 1
ATOM 1624 C CA . LYS A 1 208 ? -43.750 14.414 15.911 1.00 68.62 208 LYS A CA 1
ATOM 1625 C C . LYS A 1 208 ? -44.463 14.612 17.257 1.00 68.62 208 LYS A C 1
ATOM 1627 O O . LYS A 1 208 ? -43.792 14.630 18.286 1.00 68.62 208 LYS A O 1
ATOM 1632 N N . GLN A 1 209 ? -45.796 14.744 17.260 1.00 70.38 209 GLN A N 1
ATOM 1633 C CA . GLN A 1 209 ? -46.568 14.865 18.502 1.00 70.38 209 GLN A CA 1
ATOM 1634 C C . GLN A 1 209 ? -46.500 13.585 19.346 1.00 70.38 209 GLN A C 1
ATOM 1636 O O . GLN A 1 209 ? -46.310 13.679 20.557 1.00 70.38 209 GLN A O 1
ATOM 1641 N N . HIS A 1 210 ? -46.563 12.407 18.713 1.00 72.88 210 HIS A N 1
ATOM 1642 C CA . HIS A 1 210 ? -46.406 11.118 19.391 1.00 72.88 210 HIS A CA 1
ATOM 1643 C C . HIS A 1 210 ? -45.057 11.027 20.126 1.00 72.88 210 HIS A C 1
ATOM 1645 O O . HIS A 1 210 ? -45.013 10.736 21.319 1.00 72.88 210 HIS A O 1
ATOM 1651 N N . VAL A 1 211 ? -43.954 11.393 19.463 1.00 66.44 211 VAL A N 1
ATOM 1652 C CA . VAL A 1 211 ? -42.613 11.356 20.077 1.00 66.44 211 VAL A CA 1
ATOM 1653 C C . VAL A 1 211 ? -42.471 12.343 21.244 1.00 66.44 211 VAL A C 1
ATOM 1655 O O . VAL A 1 211 ? -41.896 12.012 22.280 1.00 66.44 211 VAL A O 1
ATOM 1658 N N . LEU A 1 212 ? -43.001 13.559 21.113 1.00 67.81 212 LEU A N 1
ATOM 1659 C CA . LEU A 1 212 ? -42.862 14.579 22.157 1.00 67.81 212 LEU A CA 1
ATOM 1660 C C . LEU A 1 212 ? -43.696 14.264 23.405 1.00 67.81 212 LEU A C 1
ATOM 1662 O O . LEU A 1 212 ? -43.187 14.378 24.519 1.00 67.81 212 LEU A O 1
ATOM 1666 N N . HIS A 1 213 ? -44.950 13.852 23.211 1.00 69.44 213 HIS A N 1
ATOM 1667 C CA . HIS A 1 213 ? -45.900 13.639 24.299 1.00 69.44 213 HIS A CA 1
ATOM 1668 C C . HIS A 1 213 ? -45.704 12.290 25.003 1.00 69.44 213 HIS A C 1
ATOM 1670 O O . HIS A 1 213 ? -45.718 12.220 26.228 1.00 69.44 213 HIS A O 1
ATOM 1676 N N . CYS A 1 214 ? -45.527 11.216 24.233 1.00 67.25 214 CYS A N 1
ATOM 1677 C CA . CYS A 1 214 ? -45.654 9.846 24.734 1.00 67.25 214 CYS A CA 1
ATOM 1678 C C . CYS A 1 214 ? -44.313 9.150 24.996 1.00 67.25 214 CYS A C 1
ATOM 1680 O O . CYS A 1 214 ? -44.254 8.205 25.777 1.00 67.25 214 CYS A O 1
ATOM 1682 N N . ILE A 1 215 ? -43.239 9.631 24.370 1.00 63.25 215 ILE A N 1
ATOM 1683 C CA . ILE A 1 215 ? -41.906 9.026 24.453 1.00 63.25 215 ILE A CA 1
ATOM 1684 C C . ILE A 1 215 ? -40.948 9.897 25.275 1.00 63.25 215 ILE A C 1
ATOM 1686 O O . ILE A 1 215 ? -40.275 9.408 26.179 1.00 63.25 215 ILE A O 1
ATOM 1690 N N . LEU A 1 216 ? -40.883 11.199 24.979 1.00 61.91 216 LEU A N 1
ATOM 1691 C CA . LEU A 1 216 ? -39.927 12.118 25.611 1.00 61.91 216 LEU A CA 1
ATOM 1692 C C . LEU A 1 216 ? -40.462 12.788 26.889 1.00 61.91 216 LEU A C 1
ATOM 1694 O O . LEU A 1 216 ? -39.681 13.407 27.613 1.00 61.91 216 LEU A O 1
ATOM 1698 N N . GLY A 1 217 ? -41.765 12.672 27.173 1.00 53.44 217 GLY A N 1
ATOM 1699 C CA . GLY A 1 217 ? -42.403 13.176 28.395 1.00 53.44 217 GLY A CA 1
ATOM 1700 C C . GLY A 1 217 ? -42.318 14.694 28.590 1.00 53.44 217 GLY A C 1
ATOM 1701 O O . GLY A 1 217 ? -42.470 15.173 29.713 1.00 53.44 217 GLY A O 1
ATOM 1702 N N . GLN A 1 218 ? -42.042 15.467 27.533 1.00 48.81 218 GLN A N 1
ATOM 1703 C CA . GLN A 1 218 ? -42.022 16.924 27.634 1.00 48.81 218 GLN A CA 1
ATOM 1704 C C . GLN A 1 218 ? -43.434 17.463 27.401 1.00 48.81 218 GLN A C 1
ATOM 1706 O O . GLN A 1 218 ? -44.049 17.105 26.393 1.00 48.81 218 GLN A O 1
ATOM 1711 N N . PRO A 1 219 ? -43.966 18.329 28.287 1.00 47.56 219 PRO A N 1
ATOM 1712 C CA . PRO A 1 219 ? -45.243 18.967 28.025 1.00 47.56 219 PRO A CA 1
ATOM 1713 C C . PRO A 1 219 ? -45.088 19.774 26.739 1.00 47.56 219 PRO A C 1
ATOM 1715 O O . PRO A 1 219 ? -44.248 20.675 26.659 1.00 47.56 219 PRO A O 1
ATOM 1718 N N . MET A 1 220 ? -45.863 19.421 25.711 1.00 48.69 220 MET A N 1
ATOM 1719 C CA . MET A 1 220 ? -46.011 20.299 24.560 1.00 48.69 220 MET A CA 1
ATOM 1720 C C . MET A 1 220 ? -46.572 21.598 25.121 1.00 48.69 220 MET A C 1
ATOM 1722 O O . MET A 1 220 ? -47.686 21.601 25.636 1.00 48.69 220 MET A O 1
ATOM 1726 N N . SER A 1 221 ? -45.765 22.661 25.112 1.00 48.53 221 SER A N 1
ATOM 1727 C CA . SER A 1 221 ? -46.205 23.980 25.549 1.00 48.53 221 SER A CA 1
ATOM 1728 C C . SER A 1 221 ? -47.520 24.277 24.843 1.00 48.53 221 SER A C 1
ATOM 1730 O O . SER A 1 221 ? -47.542 24.292 23.608 1.00 48.53 221 SER A O 1
ATOM 1732 N N . GLU A 1 222 ? -48.593 24.443 25.615 1.00 44.25 222 GLU A N 1
ATOM 1733 C CA . GLU A 1 222 ? -49.896 24.852 25.112 1.00 44.25 222 GLU A CA 1
ATOM 1734 C C . GLU A 1 222 ? -49.690 26.153 24.342 1.00 44.25 222 GLU A C 1
ATOM 1736 O O . GLU A 1 222 ? -49.475 27.224 24.910 1.00 44.25 222 GLU A O 1
ATOM 1741 N N . GLY A 1 223 ? -49.649 26.038 23.016 1.00 40.41 223 GLY A N 1
ATOM 1742 C CA . GLY A 1 223 ? -49.672 27.188 22.145 1.00 40.41 223 GLY A CA 1
ATOM 1743 C C . GLY A 1 223 ? -51.028 27.837 22.331 1.00 40.41 223 GLY A C 1
ATOM 1744 O O . GLY A 1 223 ? -52.032 27.309 21.859 1.00 40.41 223 GLY A O 1
ATOM 1745 N N . THR A 1 224 ? -51.059 28.976 23.015 1.00 39.41 224 THR A N 1
ATOM 1746 C CA . THR A 1 224 ? -52.145 29.938 22.873 1.00 39.41 224 THR A CA 1
ATOM 1747 C C . THR A 1 224 ? -52.186 30.343 21.405 1.00 39.41 224 THR A C 1
ATOM 1749 O O . THR A 1 224 ? -51.344 31.115 20.939 1.00 39.41 224 THR A O 1
ATOM 1752 N N . GLY A 1 225 ? -53.121 29.747 20.666 1.00 35.50 225 GLY A N 1
ATOM 1753 C CA . GLY A 1 225 ? -53.534 30.248 19.368 1.00 35.50 225 GLY A CA 1
ATOM 1754 C C . GLY A 1 225 ? -54.091 31.657 19.542 1.00 35.50 225 GLY A C 1
ATOM 1755 O O . GLY A 1 225 ? -54.951 31.875 20.395 1.00 35.50 225 GLY A O 1
ATOM 1756 N N . ASN A 1 226 ? -53.564 32.585 18.748 1.00 33.41 226 ASN A N 1
ATOM 1757 C CA . ASN A 1 226 ? -54.302 33.771 18.329 1.00 33.41 226 ASN A CA 1
ATOM 1758 C C . ASN A 1 226 ? -55.036 33.435 17.033 1.00 33.41 226 ASN A C 1
ATOM 1760 O O . ASN A 1 226 ? -54.405 32.761 16.183 1.00 33.41 226 ASN A O 1
#

Mean predicted aligned error: 14.1 Å

pLDDT: mean 77.37, std 19.19, range [30.84, 94.88]